Protein AF-A0A8J5CQW9-F1 (afdb_monomer_lite)

InterPro domains:
  IPR040160 Eukaryotic translation initiation factor 4E-binding protein Mextli [PTHR20849] (26-154)

Secondary structure (DSSP, 8-state):
------------PPPPP---S------HHHHHHHHHHHHHHHHSS---TTHHHHHHHHHHHHHHHHHHHHHH-HHHHHHHHHHHHHHTT-TTS-HHHHHHHHHHHHHHHTTT---HHHHHHHHHHHHHHHHHHHHHHHTTSS-S------------------PPP--------S--------------PPPPPPP-----------------------------

pLDDT: mean 71.83, std 22.22, range [34.03, 98.44]

Organism: Chionoecetes opilio (NCBI:txid41210)

Structure (mmCIF, N/CA/C/O backbone):
data_AF-A0A8J5CQW9-F1
#
_entry.id   AF-A0A8J5CQW9-F1
#
loop_
_atom_site.group_PDB
_atom_site.id
_atom_site.type_symbol
_atom_site.label_atom_id
_atom_site.label_alt_id
_atom_site.label_comp_id
_atom_site.label_asym_id
_atom_site.label_entity_id
_atom_site.label_seq_id
_atom_site.pdbx_PDB_ins_code
_atom_site.Cartn_x
_atom_site.Cartn_y
_atom_site.Cartn_z
_atom_site.occupancy
_atom_site.B_iso_or_equiv
_atom_site.auth_seq_id
_atom_site.auth_comp_id
_atom_site.auth_asym_id
_atom_site.auth_atom_id
_atom_site.pdbx_PDB_model_num
ATOM 1 N N . MET A 1 1 ? 23.769 69.556 22.094 1.00 46.50 1 MET A N 1
A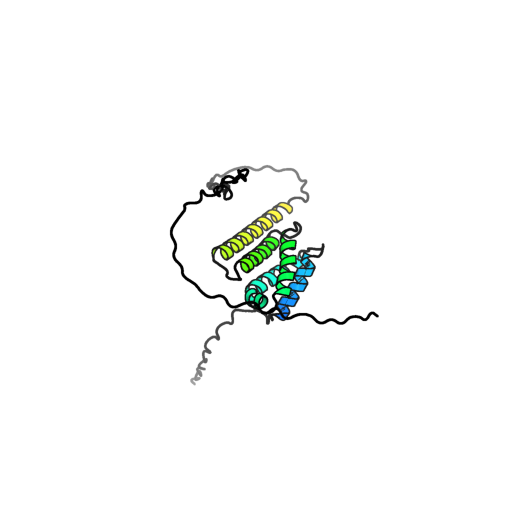TOM 2 C CA . MET A 1 1 ? 24.451 68.245 21.992 1.00 46.50 1 MET A CA 1
ATOM 3 C C . MET A 1 1 ? 23.462 67.239 21.410 1.00 46.50 1 MET A C 1
ATOM 5 O O . MET A 1 1 ? 22.729 66.615 22.161 1.00 46.50 1 MET A O 1
ATOM 9 N N . GLY A 1 2 ? 23.339 67.182 20.079 1.00 46.72 2 GLY A N 1
ATOM 10 C CA . GLY A 1 2 ? 22.390 66.302 19.385 1.00 46.72 2 GLY A CA 1
ATOM 11 C C . GLY A 1 2 ? 23.067 65.002 18.962 1.00 46.72 2 GLY A C 1
ATOM 12 O O . GLY A 1 2 ? 24.111 65.044 18.317 1.00 46.72 2 GLY A O 1
ATOM 13 N N . ILE A 1 3 ? 22.498 63.859 19.340 1.00 58.44 3 ILE A N 1
ATOM 14 C CA . ILE A 1 3 ? 23.018 62.531 18.990 1.00 58.44 3 ILE A CA 1
ATOM 15 C C . ILE A 1 3 ? 22.340 62.081 17.684 1.00 58.44 3 ILE A C 1
ATOM 17 O O . ILE A 1 3 ? 21.115 61.961 17.666 1.00 58.44 3 ILE A O 1
ATOM 21 N N . PRO A 1 4 ? 23.074 61.813 16.587 1.00 52.25 4 PRO A N 1
ATOM 22 C CA . PRO A 1 4 ? 22.463 61.309 15.364 1.00 52.25 4 PRO A CA 1
ATOM 23 C C . PRO A 1 4 ? 22.202 59.797 15.464 1.00 52.25 4 PRO A C 1
ATOM 25 O O . PRO A 1 4 ? 23.129 58.985 15.540 1.00 52.25 4 PRO A O 1
ATOM 28 N N . LEU A 1 5 ? 20.922 59.417 15.428 1.00 56.38 5 LEU A N 1
ATOM 29 C CA . LEU A 1 5 ? 20.467 58.030 15.330 1.00 56.38 5 LEU A CA 1
ATOM 30 C C . LEU A 1 5 ? 20.719 57.509 13.909 1.00 56.38 5 LEU A C 1
ATOM 32 O O . LEU A 1 5 ? 20.078 57.914 12.942 1.00 56.38 5 LEU A O 1
ATOM 36 N N . LYS A 1 6 ? 21.687 56.601 13.783 1.00 56.41 6 LYS A N 1
ATOM 37 C CA . LYS A 1 6 ? 22.018 55.910 12.532 1.00 56.41 6 LYS A CA 1
ATOM 38 C C . LYS A 1 6 ? 20.935 54.872 12.226 1.00 56.41 6 LYS A C 1
ATOM 40 O O . LYS A 1 6 ? 20.884 53.817 12.853 1.00 56.41 6 LYS A O 1
ATOM 45 N N . THR A 1 7 ? 20.096 55.154 11.237 1.00 55.44 7 THR A N 1
ATOM 46 C CA . THR A 1 7 ? 19.130 54.214 10.659 1.00 55.44 7 THR A CA 1
ATOM 47 C C . THR A 1 7 ? 19.861 53.122 9.870 1.00 55.44 7 THR A C 1
ATOM 49 O O . THR A 1 7 ? 20.388 53.354 8.782 1.00 55.44 7 THR A O 1
ATOM 52 N N . ARG A 1 8 ? 19.906 51.891 10.398 1.00 56.94 8 ARG A N 1
ATOM 53 C CA . ARG A 1 8 ? 20.317 50.719 9.610 1.00 56.94 8 ARG A CA 1
ATOM 54 C C . ARG A 1 8 ? 19.116 50.197 8.823 1.00 56.94 8 ARG A C 1
ATOM 56 O O . ARG A 1 8 ? 18.188 49.635 9.391 1.00 56.94 8 ARG A O 1
ATOM 63 N N . LYS A 1 9 ? 19.166 50.368 7.500 1.00 53.66 9 LYS A N 1
ATOM 64 C CA . LYS A 1 9 ? 18.311 49.680 6.522 1.00 53.66 9 LYS A CA 1
ATOM 65 C C . LYS A 1 9 ? 18.497 48.164 6.663 1.00 53.66 9 LYS A C 1
ATOM 67 O O . LYS A 1 9 ? 19.534 47.631 6.268 1.00 53.66 9 LYS A O 1
ATOM 72 N N . GLY A 1 10 ? 17.497 47.482 7.218 1.00 53.06 10 GLY A N 1
ATOM 73 C CA . GLY A 1 10 ? 17.369 46.031 7.125 1.00 53.06 10 GLY A CA 1
ATOM 74 C C . GLY A 1 10 ? 17.103 45.644 5.673 1.00 53.06 10 GLY A C 1
ATOM 75 O O . GLY A 1 10 ? 16.131 46.098 5.071 1.00 53.06 10 GLY A O 1
ATOM 76 N N . LYS A 1 11 ? 17.997 44.852 5.082 1.00 48.84 11 LYS A N 1
ATOM 77 C CA . LYS A 1 11 ? 17.756 44.206 3.791 1.00 48.84 11 LYS A CA 1
ATOM 78 C C . LYS A 1 11 ? 16.747 43.083 4.037 1.00 48.84 11 LYS A C 1
ATOM 80 O O . LYS A 1 11 ? 17.077 42.107 4.700 1.00 48.84 11 LYS A O 1
ATOM 85 N N . LEU A 1 12 ? 15.525 43.267 3.546 1.00 58.03 12 LEU A N 1
ATOM 86 C CA . LEU A 1 12 ? 14.490 42.239 3.506 1.00 58.03 12 LEU A CA 1
ATOM 87 C C . LEU A 1 12 ? 14.904 41.190 2.465 1.00 58.03 12 LEU A C 1
ATOM 89 O O . LEU A 1 12 ? 14.781 41.415 1.260 1.00 58.03 12 LEU A O 1
ATOM 93 N N . ASP A 1 13 ? 15.463 40.078 2.938 1.00 50.03 13 ASP A N 1
ATOM 94 C CA . ASP A 1 13 ? 15.640 38.871 2.134 1.00 50.03 13 ASP A CA 1
ATOM 95 C C . ASP A 1 13 ? 14.239 38.374 1.754 1.00 50.03 13 ASP A C 1
ATOM 97 O O . ASP A 1 13 ? 13.367 38.262 2.621 1.00 50.03 13 ASP A O 1
ATOM 101 N N . LYS A 1 14 ? 13.977 38.155 0.458 1.00 62.88 14 LYS A N 1
ATOM 102 C CA . LYS A 1 14 ? 12.693 37.571 0.046 1.00 62.88 14 LYS A CA 1
ATOM 103 C C . LYS A 1 14 ? 12.604 36.203 0.724 1.00 62.88 14 LYS A C 1
ATOM 105 O O . LYS A 1 14 ? 13.552 35.435 0.554 1.00 62.88 14 LYS A O 1
ATOM 110 N N . PRO A 1 15 ? 11.528 35.882 1.469 1.00 55.88 15 PRO A N 1
ATOM 111 C CA . PRO A 1 15 ? 11.438 34.590 2.123 1.00 55.88 15 PRO A CA 1
ATOM 112 C C . PRO A 1 15 ? 11.572 33.521 1.044 1.00 55.88 15 PRO A C 1
ATOM 114 O O . PRO A 1 15 ? 10.769 33.456 0.110 1.00 55.88 15 PRO A O 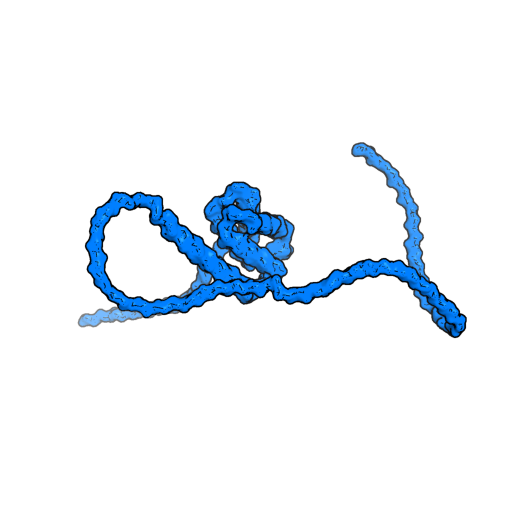1
ATOM 117 N N . ARG A 1 16 ? 12.649 32.731 1.142 1.00 60.47 16 ARG A N 1
ATOM 118 C CA . ARG A 1 16 ? 12.817 31.519 0.343 1.00 60.47 16 ARG A CA 1
ATOM 119 C C . ARG A 1 16 ? 11.504 30.741 0.427 1.00 60.47 16 ARG A C 1
ATOM 121 O O . ARG A 1 16 ? 10.983 30.618 1.539 1.00 60.47 16 ARG A O 1
ATOM 128 N N . PRO A 1 17 ? 10.966 30.232 -0.696 1.00 58.56 17 PRO A N 1
ATOM 129 C CA . PRO A 1 17 ? 9.780 29.397 -0.644 1.00 58.56 17 PRO A CA 1
ATOM 130 C C . PRO A 1 17 ? 10.047 28.285 0.365 1.00 58.56 17 PRO A C 1
ATOM 132 O O . PRO A 1 17 ? 11.068 27.593 0.286 1.00 58.56 17 PRO A O 1
ATOM 135 N N . LEU A 1 18 ? 9.173 28.203 1.366 1.00 46.53 18 LEU A N 1
ATOM 136 C CA . LEU A 1 18 ? 9.197 27.155 2.369 1.00 46.53 18 LEU A CA 1
ATOM 137 C C . LEU A 1 18 ? 9.105 25.842 1.598 1.00 46.53 18 LEU A C 1
ATOM 139 O O . LEU A 1 18 ? 8.072 25.537 1.004 1.00 46.53 18 LEU A O 1
ATOM 143 N N . LYS A 1 19 ? 10.226 25.115 1.532 1.00 48.00 19 LYS A N 1
ATOM 144 C CA . LYS A 1 19 ? 10.236 23.730 1.077 1.00 48.00 19 LYS A CA 1
ATOM 145 C C . LYS A 1 19 ? 9.223 23.013 1.955 1.00 48.00 19 LYS A C 1
ATOM 147 O O . LYS A 1 19 ? 9.434 22.925 3.162 1.00 48.00 19 LYS A O 1
ATOM 152 N N . LEU A 1 20 ? 8.119 22.598 1.339 1.00 46.31 20 LEU A N 1
ATOM 153 C CA . LEU A 1 20 ? 7.121 21.737 1.945 1.00 46.31 20 LEU A CA 1
ATOM 154 C C . LEU A 1 20 ? 7.874 20.577 2.601 1.00 46.31 20 LEU A C 1
ATOM 156 O O . LEU A 1 20 ? 8.644 19.871 1.952 1.00 46.31 20 LEU A O 1
ATOM 160 N N . SER A 1 21 ? 7.773 20.539 3.919 1.00 34.03 21 SER A N 1
ATOM 161 C CA . SER A 1 21 ? 8.674 19.828 4.804 1.00 34.03 21 SER A CA 1
ATOM 162 C C . SER A 1 21 ? 8.727 18.325 4.520 1.00 34.03 21 SER A C 1
ATOM 164 O O . SER A 1 21 ? 7.698 17.668 4.420 1.00 34.03 21 SER A O 1
ATOM 166 N N . THR A 1 22 ? 9.954 17.802 4.495 1.00 40.03 22 THR A N 1
ATOM 167 C CA . THR A 1 22 ? 10.314 16.467 5.000 1.00 40.03 22 THR A CA 1
ATOM 168 C C . THR A 1 22 ? 9.676 15.261 4.303 1.00 40.03 22 THR A C 1
ATOM 170 O O . THR A 1 22 ? 9.052 14.418 4.937 1.00 40.03 22 THR A O 1
ATOM 173 N N . LEU A 1 23 ? 9.943 15.104 3.008 1.00 46.50 23 LEU A N 1
ATOM 174 C CA . LEU A 1 23 ? 10.190 13.765 2.478 1.00 46.50 23 LEU A CA 1
ATOM 175 C C . LEU A 1 23 ? 11.679 13.519 2.715 1.00 46.50 23 LEU A C 1
ATOM 177 O O . LEU A 1 23 ? 12.512 14.234 2.155 1.00 46.50 23 LEU A O 1
ATOM 181 N N . GLY A 1 24 ? 12.020 12.596 3.615 1.00 47.44 24 GLY A N 1
ATOM 182 C CA . GLY A 1 24 ? 13.388 12.086 3.693 1.00 47.44 24 GLY A CA 1
ATOM 183 C C . GLY A 1 24 ? 13.836 11.619 2.309 1.00 47.44 24 GLY A C 1
ATOM 184 O O . GLY A 1 24 ? 13.011 11.463 1.413 1.00 47.44 24 GLY A O 1
ATOM 185 N N . ASP A 1 25 ? 15.134 11.434 2.126 1.00 57.09 25 ASP A N 1
ATOM 186 C CA . ASP A 1 25 ? 15.774 10.993 0.884 1.00 57.09 25 ASP A CA 1
ATOM 187 C C . ASP A 1 25 ? 15.352 9.544 0.534 1.00 57.09 25 ASP A C 1
ATOM 189 O O . ASP A 1 25 ? 16.148 8.607 0.554 1.00 57.09 25 ASP A O 1
ATOM 193 N N . GLN A 1 26 ? 14.050 9.322 0.335 1.00 78.12 26 GLN A N 1
ATOM 194 C CA . GLN A 1 26 ? 13.434 8.020 0.176 1.00 78.12 26 GLN A CA 1
ATOM 195 C C . GLN A 1 26 ? 13.734 7.576 -1.246 1.00 78.12 26 GLN A C 1
ATOM 197 O O . GLN A 1 26 ? 13.128 8.019 -2.221 1.00 78.12 26 GLN A O 1
ATOM 202 N N . THR A 1 27 ? 14.762 6.749 -1.358 1.00 91.06 27 THR A N 1
ATOM 203 C CA . THR A 1 27 ? 15.199 6.174 -2.623 1.00 91.06 27 THR A CA 1
ATOM 204 C C . THR A 1 27 ? 14.335 4.965 -2.973 1.00 91.06 27 THR A C 1
ATOM 206 O O . THR A 1 27 ? 13.760 4.330 -2.088 1.00 91.06 27 THR A O 1
ATOM 209 N N . LEU A 1 28 ? 14.276 4.601 -4.260 1.00 93.12 28 LEU A N 1
ATOM 210 C CA . LEU A 1 28 ? 13.614 3.363 -4.698 1.00 93.12 28 LEU A CA 1
ATOM 211 C C . LEU A 1 28 ? 14.144 2.134 -3.944 1.00 93.12 28 LEU A C 1
ATOM 213 O O . LEU A 1 28 ? 13.356 1.276 -3.565 1.00 93.12 28 LEU A O 1
ATOM 217 N N . GLU A 1 29 ? 15.450 2.090 -3.670 1.00 93.50 29 GLU A N 1
ATOM 218 C CA . GLU A 1 29 ? 16.084 1.020 -2.891 1.00 93.50 29 GLU A CA 1
ATOM 219 C C . GLU A 1 29 ? 15.561 0.971 -1.449 1.00 93.50 29 GLU A C 1
ATOM 221 O O . GLU A 1 29 ? 15.260 -0.100 -0.927 1.00 93.50 29 GLU A O 1
ATOM 226 N N . GLY A 1 30 ? 15.375 2.137 -0.821 1.00 94.75 30 GLY A N 1
ATOM 227 C CA . GLY A 1 30 ? 14.744 2.227 0.495 1.00 94.75 30 GLY A CA 1
ATOM 228 C C . GLY A 1 30 ? 13.320 1.669 0.485 1.00 94.75 30 GLY A C 1
ATOM 229 O O . GLY A 1 30 ? 12.962 0.896 1.367 1.00 94.75 30 GLY A O 1
ATOM 230 N N . VAL A 1 31 ? 12.533 1.985 -0.550 1.00 96.31 31 VAL A N 1
ATOM 231 C CA . VAL A 1 31 ? 11.168 1.448 -0.693 1.00 96.31 31 VAL A CA 1
ATOM 232 C C . VAL A 1 31 ? 11.173 -0.067 -0.910 1.00 96.31 31 VAL A C 1
ATOM 234 O O . VAL A 1 31 ? 10.313 -0.756 -0.370 1.00 96.31 31 VAL A O 1
ATOM 237 N N . LEU A 1 32 ? 12.144 -0.615 -1.647 1.00 96.62 32 LEU A N 1
ATOM 238 C CA . LEU A 1 32 ? 12.307 -2.069 -1.778 1.00 96.62 32 LEU A CA 1
ATOM 239 C C . LEU A 1 32 ? 12.611 -2.730 -0.424 1.00 96.62 32 LEU A C 1
ATOM 241 O O . LEU A 1 32 ? 12.057 -3.789 -0.129 1.00 96.62 32 LEU A O 1
ATOM 245 N N . GLY A 1 33 ? 13.428 -2.086 0.414 1.00 95.88 33 GLY A N 1
ATOM 246 C CA . GLY A 1 33 ? 13.662 -2.512 1.795 1.00 95.88 33 GLY A CA 1
ATOM 247 C C . GLY A 1 33 ? 12.382 -2.505 2.637 1.00 95.88 33 GLY A C 1
ATOM 248 O O . GLY A 1 33 ? 12.078 -3.496 3.302 1.00 95.88 33 GLY A O 1
ATOM 249 N N . ASP A 1 34 ? 11.588 -1.435 2.548 1.00 95.25 34 ASP A N 1
ATOM 250 C CA . ASP A 1 34 ? 10.294 -1.333 3.239 1.00 95.25 34 ASP A CA 1
ATOM 251 C C . ASP A 1 34 ? 9.316 -2.429 2.777 1.00 95.25 34 ASP A C 1
ATOM 253 O O . ASP A 1 34 ? 8.598 -3.017 3.589 1.00 95.25 34 ASP A O 1
ATOM 257 N N . MET A 1 35 ? 9.297 -2.735 1.474 1.00 97.19 35 MET A N 1
ATOM 258 C CA . MET A 1 35 ? 8.470 -3.798 0.897 1.00 97.19 35 MET A CA 1
ATOM 259 C C . MET A 1 35 ? 8.830 -5.176 1.455 1.00 97.19 35 MET A C 1
ATOM 261 O O . MET A 1 35 ? 7.928 -5.961 1.753 1.00 97.19 35 MET A O 1
ATOM 265 N N . ASP A 1 36 ? 10.122 -5.478 1.589 1.00 95.69 36 ASP A N 1
ATOM 266 C CA . ASP A 1 36 ? 10.578 -6.748 2.153 1.00 95.69 36 ASP A CA 1
ATOM 267 C C . ASP A 1 36 ? 10.232 -6.845 3.645 1.00 95.69 36 ASP A C 1
ATOM 269 O O . ASP A 1 36 ? 9.613 -7.821 4.071 1.00 95.69 36 ASP A O 1
ATOM 273 N N . ALA A 1 37 ? 10.512 -5.791 4.419 1.00 94.00 37 ALA A N 1
ATOM 274 C CA . ALA A 1 37 ? 10.205 -5.738 5.846 1.00 94.00 37 ALA A CA 1
ATOM 275 C C . ALA A 1 37 ? 8.702 -5.920 6.122 1.00 94.00 37 ALA A C 1
ATOM 277 O O . ALA A 1 37 ? 8.305 -6.790 6.900 1.00 94.00 37 ALA A O 1
ATOM 278 N N . VAL A 1 38 ? 7.842 -5.153 5.442 1.00 94.56 38 VAL A N 1
ATOM 279 C CA . VAL A 1 38 ? 6.384 -5.289 5.583 1.00 94.56 38 VAL A CA 1
ATOM 280 C C . VAL A 1 38 ? 5.897 -6.637 5.064 1.00 94.56 38 VAL A C 1
ATOM 282 O O . VAL A 1 38 ? 5.034 -7.252 5.689 1.00 94.56 38 VAL A O 1
ATOM 285 N N . GLY A 1 39 ? 6.466 -7.140 3.968 1.00 94.38 39 GLY A N 1
ATOM 286 C CA . GLY A 1 39 ? 6.168 -8.477 3.465 1.00 94.38 39 GLY A CA 1
ATOM 287 C C . GLY A 1 39 ? 6.436 -9.563 4.510 1.00 94.38 39 GLY A C 1
ATOM 288 O O . GLY A 1 39 ? 5.602 -10.448 4.696 1.00 94.38 39 GLY A O 1
ATOM 289 N N . GLN A 1 40 ? 7.554 -9.480 5.234 1.00 93.00 40 GLN A N 1
ATOM 290 C CA . GLN A 1 40 ? 7.865 -10.389 6.337 1.00 93.00 40 GLN A CA 1
ATOM 291 C C . GLN A 1 40 ? 6.879 -10.234 7.502 1.00 93.00 40 GLN A C 1
ATOM 293 O O . GLN A 1 40 ? 6.383 -11.244 8.001 1.00 93.00 40 GLN A O 1
ATOM 298 N N . TYR A 1 41 ? 6.533 -9.002 7.899 1.00 91.44 41 TYR A N 1
ATOM 299 C CA . TYR A 1 41 ? 5.570 -8.767 8.982 1.00 91.44 41 TYR A CA 1
ATOM 300 C C . TYR A 1 41 ? 4.190 -9.348 8.672 1.00 91.44 41 TYR A C 1
ATOM 302 O O . TYR A 1 41 ? 3.634 -10.056 9.510 1.00 91.44 41 TYR A O 1
ATOM 310 N N . LEU A 1 42 ? 3.672 -9.113 7.463 1.00 91.25 42 LEU A N 1
ATOM 311 C CA . LEU A 1 42 ? 2.357 -9.604 7.036 1.00 91.25 42 LEU A CA 1
ATOM 312 C C . LEU A 1 42 ? 2.296 -11.131 6.906 1.00 91.25 42 LEU A C 1
ATOM 314 O O . LEU A 1 42 ? 1.226 -11.713 7.046 1.00 91.25 42 LEU A O 1
ATOM 318 N N . ASN A 1 43 ? 3.429 -11.784 6.638 1.00 90.12 43 ASN A N 1
ATOM 319 C CA . ASN A 1 43 ? 3.511 -13.244 6.573 1.00 90.12 43 ASN A CA 1
ATOM 320 C C . ASN A 1 43 ? 3.821 -13.884 7.937 1.00 90.12 43 ASN A C 1
ATOM 322 O O . ASN A 1 43 ? 3.685 -15.098 8.096 1.00 90.12 43 ASN A O 1
ATOM 326 N N . SER A 1 44 ? 4.261 -13.089 8.914 1.00 85.31 44 SER A N 1
ATOM 327 C CA . SER A 1 44 ? 4.538 -13.562 10.265 1.00 85.31 44 SER A CA 1
ATOM 328 C C . SER A 1 44 ? 3.243 -13.745 11.051 1.00 85.31 44 SER A C 1
ATOM 330 O O . SER A 1 44 ? 2.285 -12.989 10.916 1.00 85.31 44 SER A O 1
ATOM 332 N N . SER A 1 45 ? 3.227 -14.706 11.969 1.00 70.62 45 SER A N 1
ATOM 333 C CA . SER A 1 45 ? 2.114 -14.879 12.902 1.00 70.62 45 SER A CA 1
ATOM 334 C C . SER A 1 45 ? 2.142 -13.873 14.058 1.00 70.62 45 SER A C 1
ATOM 336 O O . SER A 1 45 ? 1.438 -14.076 15.045 1.00 70.62 45 SER A O 1
ATOM 338 N N . THR A 1 46 ? 2.944 -12.812 13.999 1.00 67.88 46 THR A N 1
ATOM 339 C CA . THR A 1 46 ? 3.093 -11.809 15.061 1.00 67.88 46 THR A CA 1
ATOM 340 C C . THR A 1 46 ? 2.790 -10.431 14.489 1.00 67.88 46 THR A C 1
ATOM 342 O O . THR A 1 46 ? 3.688 -9.632 14.242 1.00 67.88 46 THR A O 1
ATOM 345 N N . CYS A 1 47 ? 1.507 -10.161 14.249 1.00 66.50 47 CYS A N 1
ATOM 346 C CA . CYS A 1 47 ? 1.053 -8.823 13.897 1.00 66.50 47 CYS A CA 1
ATOM 347 C C . CYS A 1 47 ? 0.837 -8.022 15.190 1.00 66.50 47 CYS A C 1
ATOM 349 O O . CYS A 1 47 ? -0.155 -8.230 15.885 1.00 66.50 47 CYS A O 1
ATOM 351 N N . ASP A 1 48 ? 1.802 -7.172 15.539 1.00 68.94 48 ASP A N 1
ATOM 352 C CA . ASP A 1 48 ? 1.758 -6.286 16.710 1.00 68.94 48 ASP A CA 1
ATOM 353 C C . ASP A 1 48 ? 1.465 -4.832 16.284 1.00 68.94 48 ASP A C 1
ATOM 355 O O . ASP A 1 48 ? 1.606 -4.471 15.113 1.00 68.94 48 ASP A O 1
ATOM 359 N N . ARG A 1 49 ? 1.110 -3.960 17.235 1.00 71.38 49 ARG A N 1
ATOM 360 C CA . ARG A 1 49 ? 0.862 -2.522 17.033 1.00 71.38 49 ARG A CA 1
ATOM 361 C C . ARG A 1 49 ? 2.040 -1.809 16.355 1.00 71.38 49 ARG A C 1
ATOM 363 O O . ARG A 1 49 ? 1.837 -0.823 15.651 1.00 71.38 49 ARG A O 1
ATOM 370 N N . ALA A 1 50 ? 3.256 -2.334 16.508 1.00 73.56 50 ALA A N 1
ATOM 371 C CA . ALA A 1 50 ? 4.467 -1.838 15.853 1.00 73.56 50 ALA A CA 1
ATOM 372 C C . ALA A 1 50 ? 4.481 -2.015 14.319 1.00 73.56 50 ALA A C 1
ATOM 374 O O . ALA A 1 50 ? 5.242 -1.329 13.641 1.00 73.56 50 ALA A O 1
ATOM 375 N N . VAL A 1 51 ? 3.640 -2.891 13.756 1.00 83.44 51 VAL A N 1
ATOM 376 C CA . VAL A 1 51 ? 3.534 -3.106 12.300 1.00 83.44 51 VAL A CA 1
ATOM 377 C C . VAL A 1 51 ? 2.765 -1.966 11.624 1.00 83.44 51 VAL A C 1
ATOM 379 O O . VAL A 1 51 ? 3.030 -1.638 10.467 1.00 83.44 51 VAL A O 1
ATOM 382 N N . TYR A 1 52 ? 1.852 -1.314 12.354 1.00 88.19 52 TYR A N 1
ATOM 383 C CA . TYR A 1 52 ? 0.983 -0.262 11.820 1.00 88.19 52 TYR A CA 1
ATOM 384 C C . TYR A 1 52 ? 1.756 0.876 11.126 1.00 88.19 52 TYR A C 1
ATOM 386 O O . TYR A 1 52 ? 1.486 1.140 9.951 1.00 88.19 52 TYR A O 1
ATOM 394 N N . PRO A 1 53 ? 2.749 1.529 11.766 1.00 90.94 53 PRO A N 1
ATOM 395 C CA . PRO A 1 53 ? 3.455 2.652 11.154 1.00 90.94 53 PRO A CA 1
ATOM 396 C C . PRO A 1 53 ? 4.260 2.232 9.921 1.00 90.94 53 PRO A C 1
ATOM 398 O O . PRO A 1 53 ? 4.325 2.989 8.957 1.00 90.94 53 PRO A O 1
ATOM 401 N N . ALA A 1 54 ? 4.830 1.022 9.928 1.00 92.31 54 ALA A N 1
ATOM 402 C CA . ALA A 1 54 ? 5.591 0.487 8.801 1.00 92.31 54 ALA A CA 1
ATOM 403 C C . ALA A 1 54 ? 4.692 0.242 7.581 1.00 92.31 54 ALA A C 1
ATOM 405 O O . ALA A 1 54 ? 5.037 0.633 6.468 1.00 92.31 54 ALA A O 1
ATOM 406 N N . VAL A 1 55 ? 3.504 -0.337 7.791 1.00 93.94 55 VAL A N 1
ATOM 407 C CA . VAL A 1 55 ? 2.526 -0.538 6.711 1.00 93.94 55 VAL A CA 1
ATOM 408 C C . VAL A 1 55 ? 2.042 0.797 6.154 1.00 93.94 55 VAL A C 1
ATOM 410 O O . VAL A 1 55 ? 1.977 0.956 4.936 1.00 93.94 55 VAL A O 1
ATOM 413 N N . VAL A 1 56 ? 1.726 1.766 7.018 1.00 94.00 56 VAL A N 1
ATOM 414 C CA . VAL A 1 56 ? 1.289 3.099 6.579 1.00 94.00 56 VAL A CA 1
ATOM 415 C C . VAL A 1 56 ? 2.383 3.786 5.762 1.00 94.00 56 VAL A C 1
ATOM 417 O O . VAL A 1 56 ? 2.099 4.261 4.664 1.00 94.00 56 VAL A O 1
ATOM 420 N N . ALA A 1 57 ? 3.628 3.787 6.246 1.00 95.12 57 ALA A N 1
ATOM 421 C CA . ALA A 1 57 ? 4.761 4.372 5.532 1.00 95.12 57 ALA A CA 1
ATOM 422 C C . ALA A 1 57 ? 4.972 3.715 4.161 1.00 95.12 57 ALA A C 1
ATOM 424 O O . ALA A 1 57 ? 5.077 4.416 3.154 1.00 95.12 57 ALA A O 1
ATOM 425 N N . LEU A 1 58 ? 4.940 2.378 4.096 1.00 96.88 58 LEU A N 1
ATOM 426 C CA . LEU A 1 58 ? 5.033 1.666 2.825 1.00 96.88 58 LEU A CA 1
ATOM 427 C C . LEU A 1 58 ? 3.885 2.042 1.881 1.00 96.88 58 LEU A C 1
ATOM 429 O O . LEU A 1 58 ? 4.125 2.258 0.697 1.00 96.88 58 LEU A O 1
ATOM 433 N N . CYS A 1 59 ? 2.647 2.135 2.369 1.00 97.06 59 CYS A N 1
ATOM 434 C CA . CYS A 1 59 ? 1.506 2.493 1.526 1.00 97.06 59 CYS A CA 1
ATOM 435 C C . CYS A 1 59 ? 1.673 3.887 0.906 1.00 97.06 59 CYS A C 1
ATOM 437 O O . CYS A 1 59 ? 1.425 4.055 -0.287 1.00 97.06 59 CYS A O 1
ATOM 439 N N . GLU A 1 60 ? 2.137 4.873 1.675 1.00 96.38 60 GLU A N 1
ATOM 440 C CA . GLU A 1 60 ? 2.415 6.216 1.153 1.00 96.38 60 GLU A CA 1
ATOM 441 C C . GLU A 1 60 ? 3.589 6.212 0.156 1.00 96.38 60 GLU A C 1
ATOM 443 O O . GLU A 1 60 ? 3.497 6.819 -0.915 1.00 96.38 60 GLU A O 1
ATOM 448 N N . ASN A 1 61 ? 4.645 5.438 0.429 1.00 96.56 61 ASN A N 1
ATOM 449 C CA . ASN A 1 61 ? 5.757 5.246 -0.506 1.00 96.56 61 ASN A CA 1
ATOM 450 C C . ASN A 1 61 ? 5.291 4.592 -1.818 1.00 96.56 61 ASN A C 1
ATOM 452 O O . ASN A 1 61 ? 5.673 5.033 -2.901 1.00 96.56 61 ASN A O 1
ATOM 456 N N . LEU A 1 62 ? 4.415 3.586 -1.757 1.00 97.69 62 LEU A N 1
ATOM 457 C CA . LEU A 1 62 ? 3.854 2.934 -2.943 1.00 97.69 62 LEU A CA 1
ATOM 458 C C . LEU A 1 62 ? 2.986 3.889 -3.768 1.00 97.69 62 LEU A C 1
ATOM 460 O O . LEU A 1 62 ? 3.050 3.840 -4.992 1.00 97.69 62 LEU A O 1
ATOM 464 N N . LYS A 1 63 ? 2.223 4.795 -3.146 1.00 96.62 63 LYS A N 1
ATOM 465 C CA . LYS A 1 63 ? 1.468 5.825 -3.886 1.00 96.62 63 LYS A CA 1
ATOM 466 C C . LYS A 1 63 ? 2.392 6.759 -4.673 1.00 96.62 63 LYS A C 1
ATOM 468 O O . LYS A 1 63 ? 2.044 7.173 -5.775 1.00 96.62 63 LYS A O 1
ATOM 473 N N . MET A 1 64 ? 3.566 7.073 -4.125 1.00 95.75 64 MET A N 1
ATOM 474 C CA . MET A 1 64 ? 4.529 7.990 -4.739 1.00 95.75 64 MET A CA 1
ATOM 475 C C . MET A 1 64 ? 5.412 7.317 -5.799 1.00 95.75 64 MET A C 1
ATOM 477 O O . MET A 1 64 ? 5.604 7.854 -6.889 1.00 95.75 64 MET A O 1
ATOM 481 N N . PHE A 1 65 ? 5.949 6.137 -5.486 1.00 96.94 65 PHE A N 1
ATOM 482 C CA . PHE A 1 65 ? 6.940 5.435 -6.306 1.00 96.94 65 PHE A CA 1
ATOM 483 C C . PHE A 1 65 ? 6.356 4.282 -7.128 1.00 96.94 65 PHE A C 1
ATOM 485 O O . PHE A 1 65 ? 7.055 3.729 -7.976 1.00 96.94 65 PHE A O 1
ATOM 492 N N . GLY A 1 66 ? 5.081 3.942 -6.935 1.00 97.25 66 GLY A N 1
ATOM 493 C CA . GLY A 1 66 ? 4.388 2.832 -7.590 1.00 97.25 66 GLY A CA 1
ATOM 494 C C . GLY A 1 66 ? 4.567 2.761 -9.108 1.00 97.25 66 GLY A C 1
ATOM 495 O O . GLY A 1 66 ? 5.009 1.718 -9.591 1.00 97.25 66 GLY A O 1
ATOM 496 N N . PRO A 1 67 ? 4.338 3.850 -9.873 1.00 97.75 67 PRO A N 1
ATOM 497 C CA . PRO A 1 67 ? 4.570 3.846 -11.318 1.00 97.75 67 PRO A CA 1
ATOM 498 C C . PRO A 1 67 ? 6.015 3.499 -11.706 1.00 97.75 67 PRO A C 1
ATOM 500 O O . PRO A 1 67 ? 6.248 2.796 -12.685 1.00 97.75 67 PRO A O 1
ATOM 503 N N . GLN A 1 68 ? 7.000 3.989 -10.947 1.00 97.12 68 GLN A N 1
ATOM 504 C CA . GLN A 1 68 ? 8.415 3.723 -11.221 1.00 97.12 68 GLN A CA 1
ATOM 505 C C . GLN A 1 68 ? 8.791 2.285 -10.845 1.00 97.12 68 GLN A C 1
ATOM 507 O O . GLN A 1 68 ? 9.464 1.607 -11.620 1.00 97.12 68 GLN A O 1
ATOM 512 N N . LEU A 1 69 ? 8.309 1.797 -9.697 1.00 97.69 69 LEU A N 1
ATOM 513 C CA . LEU A 1 69 ? 8.487 0.412 -9.255 1.00 97.69 69 LEU A CA 1
ATOM 514 C C . LEU A 1 69 ? 7.868 -0.582 -10.242 1.00 97.69 69 LEU A C 1
ATOM 516 O O . LEU A 1 69 ? 8.485 -1.601 -10.532 1.00 97.69 69 LEU A O 1
ATOM 520 N N . GLU A 1 70 ? 6.694 -0.281 -10.803 1.00 97.94 70 GLU A N 1
ATOM 521 C CA . GLU A 1 70 ? 6.047 -1.133 -11.810 1.00 97.94 70 GLU A CA 1
ATOM 522 C C . GLU A 1 70 ? 6.891 -1.258 -13.087 1.00 97.94 70 GLU A C 1
ATOM 524 O O . GLU A 1 70 ? 6.903 -2.313 -13.715 1.00 97.94 70 GLU A O 1
ATOM 529 N N . ASN A 1 71 ? 7.628 -0.206 -13.450 1.00 96.88 71 ASN A N 1
ATOM 530 C CA . ASN A 1 71 ? 8.462 -0.196 -14.649 1.00 96.88 71 ASN A CA 1
ATOM 531 C C . ASN A 1 71 ? 9.827 -0.867 -14.443 1.00 96.88 71 ASN A C 1
ATOM 533 O O . ASN A 1 71 ? 10.337 -1.496 -15.368 1.00 96.88 71 ASN A O 1
ATOM 537 N N . VAL A 1 72 ? 10.438 -0.707 -13.264 1.00 97.50 72 VAL A N 1
ATOM 538 C CA . VAL A 1 72 ? 11.834 -1.118 -13.017 1.00 97.50 72 VAL A CA 1
ATOM 539 C C . VAL A 1 72 ? 11.932 -2.400 -12.185 1.00 97.50 72 VAL A C 1
ATOM 541 O O . VAL A 1 72 ? 12.789 -3.237 -12.449 1.00 97.50 72 VAL A O 1
ATOM 544 N N . TYR A 1 73 ? 11.038 -2.584 -11.212 1.00 97.50 73 TYR A N 1
ATOM 545 C CA . TYR A 1 73 ? 11.119 -3.623 -10.177 1.00 97.50 73 TYR A CA 1
ATOM 546 C C . TYR A 1 73 ? 9.825 -4.447 -10.066 1.00 97.50 73 TYR A C 1
ATOM 548 O O . TYR A 1 73 ? 9.401 -4.848 -8.976 1.00 97.50 73 TYR A O 1
ATOM 556 N N . LYS A 1 74 ? 9.186 -4.719 -11.212 1.00 97.50 74 LYS A N 1
ATOM 557 C CA . LYS A 1 74 ? 7.868 -5.363 -11.300 1.00 97.50 74 LYS A CA 1
ATOM 558 C C . LYS A 1 74 ? 7.753 -6.657 -10.495 1.00 97.50 74 LYS A C 1
ATOM 560 O O . LYS A 1 74 ? 6.793 -6.826 -9.751 1.00 97.50 74 LYS A O 1
ATOM 565 N N . ASP A 1 75 ? 8.735 -7.547 -10.595 1.00 98.19 75 ASP A N 1
ATOM 566 C CA . ASP A 1 75 ? 8.674 -8.847 -9.919 1.00 98.19 75 ASP A CA 1
ATOM 567 C C . ASP A 1 75 ? 8.721 -8.715 -8.390 1.00 98.19 75 ASP A C 1
ATOM 569 O O . ASP A 1 75 ? 8.072 -9.479 -7.673 1.00 98.19 75 ASP A O 1
ATOM 573 N N . GLN A 1 76 ? 9.486 -7.751 -7.865 1.00 97.81 76 GLN A N 1
ATOM 574 C CA . GLN A 1 76 ? 9.544 -7.479 -6.425 1.00 97.81 76 GLN A CA 1
ATOM 575 C C . GLN A 1 76 ? 8.225 -6.869 -5.946 1.00 97.81 76 GLN A C 1
ATOM 577 O O . GLN A 1 76 ? 7.682 -7.274 -4.917 1.00 97.81 76 GLN A O 1
ATOM 582 N N . LEU A 1 77 ? 7.672 -5.948 -6.735 1.00 98.31 77 LEU A N 1
ATOM 583 C CA . LEU A 1 77 ? 6.365 -5.353 -6.494 1.00 98.31 77 LEU A CA 1
ATOM 584 C C . LEU A 1 77 ? 5.251 -6.407 -6.505 1.00 98.31 77 LEU A C 1
ATOM 586 O O . LEU A 1 77 ? 4.422 -6.435 -5.599 1.00 98.31 77 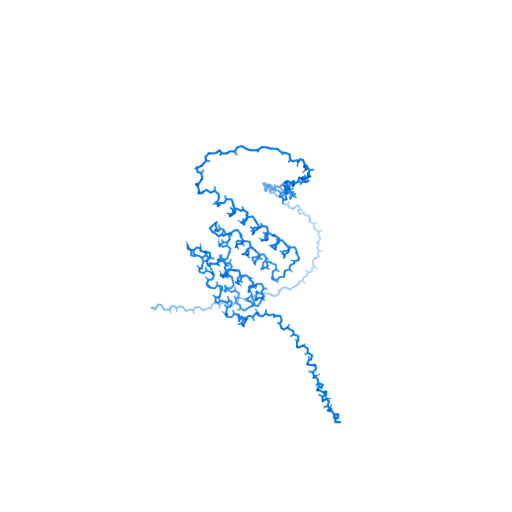LEU A O 1
ATOM 590 N N . ASP A 1 78 ? 5.262 -7.329 -7.465 1.00 98.38 78 ASP A N 1
ATOM 591 C CA . ASP A 1 78 ? 4.291 -8.418 -7.551 1.00 98.38 78 ASP A CA 1
ATOM 592 C C . ASP A 1 78 ? 4.363 -9.361 -6.348 1.00 98.38 78 ASP A C 1
ATOM 594 O O . ASP A 1 78 ? 3.319 -9.702 -5.785 1.00 98.38 78 ASP A O 1
ATOM 598 N N . LYS A 1 79 ? 5.572 -9.711 -5.890 1.00 98.00 79 LYS A N 1
ATOM 599 C CA . LYS A 1 79 ? 5.769 -10.492 -4.658 1.00 98.00 79 LYS A CA 1
ATOM 600 C C . LYS A 1 79 ? 5.218 -9.772 -3.429 1.00 98.00 79 LYS A C 1
ATOM 602 O O . LYS A 1 79 ? 4.458 -10.369 -2.670 1.00 98.00 79 LYS A O 1
ATOM 607 N N . CYS A 1 80 ? 5.535 -8.490 -3.262 1.00 97.94 80 CYS A N 1
ATOM 608 C CA . CYS A 1 80 ? 5.011 -7.685 -2.159 1.00 97.94 80 CYS A CA 1
ATOM 609 C C . CYS A 1 80 ? 3.474 -7.628 -2.182 1.00 97.94 80 CYS A C 1
ATOM 611 O O . CYS A 1 80 ? 2.821 -7.850 -1.163 1.00 97.94 80 CYS A O 1
ATOM 613 N N . TYR A 1 81 ? 2.871 -7.449 -3.363 1.00 98.12 81 TYR A N 1
ATOM 614 C CA . TYR A 1 81 ? 1.415 -7.403 -3.509 1.00 98.12 81 TYR A CA 1
ATOM 615 C C . TYR A 1 81 ? 0.719 -8.747 -3.245 1.00 98.12 81 TYR A C 1
ATOM 617 O O . TYR A 1 81 ? -0.475 -8.755 -2.946 1.00 98.12 81 TYR A O 1
ATOM 625 N N . ILE A 1 82 ? 1.422 -9.883 -3.318 1.00 97.88 82 ILE A N 1
ATOM 626 C CA . ILE A 1 82 ? 0.899 -11.163 -2.813 1.00 97.88 82 ILE A CA 1
ATOM 627 C C . ILE A 1 82 ? 0.759 -11.097 -1.288 1.00 97.88 82 ILE A C 1
ATOM 629 O O . ILE A 1 82 ? -0.330 -11.365 -0.780 1.00 97.88 82 ILE A O 1
ATOM 633 N N . SER A 1 83 ? 1.813 -10.683 -0.576 1.00 96.25 83 SER A N 1
ATOM 634 C CA . SER A 1 83 ? 1.794 -10.532 0.887 1.00 96.25 83 SER A CA 1
ATOM 635 C C . SER A 1 83 ? 0.742 -9.515 1.338 1.00 96.25 83 SER A C 1
ATOM 637 O O . SER A 1 83 ? -0.035 -9.806 2.240 1.00 96.25 83 SER A O 1
ATOM 639 N N . ILE A 1 84 ? 0.635 -8.368 0.656 1.00 97.06 84 ILE A N 1
ATOM 640 C CA . ILE A 1 84 ? -0.390 -7.345 0.925 1.00 97.06 84 ILE A CA 1
ATOM 641 C C . ILE A 1 84 ? -1.808 -7.924 0.788 1.00 97.06 84 ILE A C 1
ATOM 643 O O . ILE A 1 84 ? -2.629 -7.765 1.690 1.00 97.06 84 ILE A O 1
ATOM 647 N N . ARG A 1 85 ? -2.106 -8.651 -0.300 1.00 97.31 85 ARG A N 1
ATOM 648 C CA . ARG A 1 85 ? -3.430 -9.275 -0.496 1.00 97.31 85 ARG A CA 1
ATOM 649 C C . ARG A 1 85 ? -3.749 -10.337 0.553 1.00 97.31 85 ARG A C 1
ATOM 651 O O . ARG A 1 85 ? -4.910 -10.467 0.936 1.00 97.31 85 ARG A O 1
ATOM 658 N N . ASN A 1 86 ? -2.749 -11.106 0.979 1.00 95.00 86 ASN A N 1
ATOM 659 C CA . ASN A 1 86 ? -2.917 -12.098 2.037 1.00 95.00 86 ASN A CA 1
ATOM 660 C C . ASN A 1 86 ? -3.168 -11.414 3.385 1.00 95.00 86 ASN A C 1
ATOM 662 O O . ASN A 1 86 ? -4.119 -11.780 4.068 1.00 95.00 86 ASN A O 1
ATOM 666 N N . GLY A 1 87 ? -2.397 -10.371 3.702 1.00 92.50 87 GLY A N 1
ATOM 667 C CA . GLY A 1 87 ? -2.575 -9.555 4.901 1.00 92.50 87 GLY A CA 1
ATOM 668 C C . GLY A 1 87 ? -3.981 -8.964 5.007 1.00 92.50 87 GLY A C 1
ATOM 669 O O . GLY A 1 87 ? -4.597 -9.047 6.058 1.00 92.50 87 GLY A O 1
ATOM 670 N N . CYS A 1 88 ? -4.578 -8.475 3.914 1.00 92.88 88 CYS A N 1
ATOM 671 C CA . CYS A 1 88 ? -5.959 -7.962 3.952 1.00 92.88 88 CYS A CA 1
ATOM 672 C C . CYS A 1 88 ? -7.007 -8.971 4.457 1.00 92.88 88 CYS A C 1
ATOM 674 O O . CYS A 1 88 ? -8.085 -8.558 4.881 1.00 92.88 88 CYS A O 1
ATOM 676 N N . ARG A 1 89 ? -6.725 -10.275 4.360 1.00 92.44 89 ARG A N 1
ATOM 677 C CA . ARG A 1 89 ? -7.623 -11.355 4.793 1.00 92.44 89 ARG A CA 1
ATOM 678 C C . ARG A 1 89 ? -7.365 -11.806 6.228 1.00 92.44 89 ARG A C 1
ATOM 680 O O . ARG A 1 89 ? -8.105 -12.651 6.715 1.00 92.44 89 ARG A O 1
ATOM 687 N N . ASP A 1 90 ? -6.317 -11.301 6.871 1.00 89.94 90 ASP A N 1
ATOM 688 C CA . ASP A 1 90 ? -6.004 -11.638 8.253 1.00 89.94 90 ASP A CA 1
ATOM 689 C C . ASP A 1 90 ? -6.816 -10.743 9.201 1.00 89.94 90 ASP A C 1
AT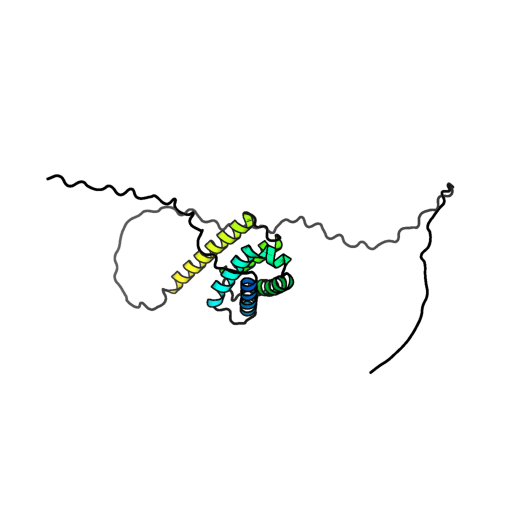OM 691 O O . ASP A 1 90 ? -6.660 -9.520 9.249 1.00 89.94 90 ASP A O 1
ATOM 695 N N . ASP A 1 91 ? -7.709 -11.376 9.960 1.00 87.19 91 ASP A N 1
ATOM 696 C CA . ASP A 1 91 ? -8.608 -10.715 10.906 1.00 87.19 91 ASP A CA 1
ATOM 697 C C . ASP A 1 91 ? -7.889 -10.095 12.105 1.00 87.19 91 ASP A C 1
ATOM 699 O O . ASP A 1 91 ? -8.466 -9.263 12.806 1.00 87.19 91 ASP A O 1
ATOM 703 N N . ARG A 1 92 ? -6.625 -10.462 12.328 1.00 86.88 92 ARG A N 1
ATOM 704 C CA . ARG A 1 92 ? -5.798 -9.923 13.411 1.00 86.88 92 ARG A CA 1
ATOM 705 C C . ARG A 1 92 ? -5.300 -8.511 13.132 1.00 86.88 92 ARG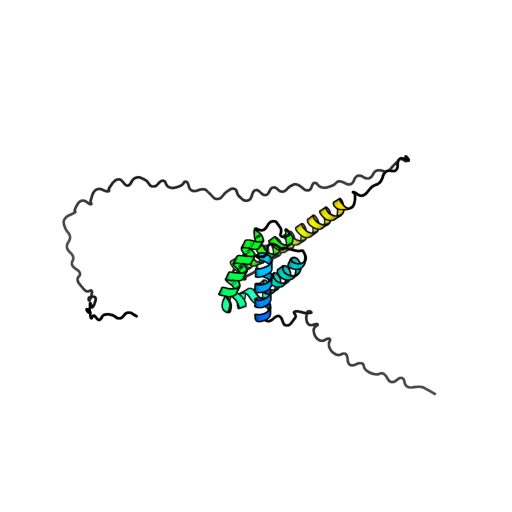 A C 1
ATOM 707 O O . ARG A 1 92 ? -4.928 -7.808 14.068 1.00 86.88 92 ARG A O 1
ATOM 714 N N . LEU A 1 93 ? -5.266 -8.094 11.866 1.00 88.44 93 LEU A N 1
ATOM 715 C CA . LEU A 1 93 ? -4.940 -6.720 11.497 1.00 88.44 93 LEU A CA 1
ATOM 716 C C . LEU A 1 93 ? -6.102 -5.798 11.861 1.00 88.44 93 LEU A C 1
ATOM 718 O O . LEU A 1 93 ? -7.271 -6.120 11.624 1.00 88.44 93 LEU A O 1
ATOM 722 N N . THR A 1 94 ? -5.791 -4.612 12.381 1.00 89.75 94 THR A N 1
ATOM 723 C CA . THR A 1 94 ? -6.830 -3.611 12.647 1.00 89.75 94 THR A CA 1
ATOM 724 C C . THR A 1 94 ? -7.534 -3.223 11.351 1.00 89.75 94 THR A C 1
ATOM 726 O O . THR A 1 94 ? -6.982 -3.343 10.246 1.00 89.75 94 THR A O 1
ATOM 729 N N . LEU A 1 95 ? -8.785 -2.783 11.471 1.00 92.50 95 LEU A N 1
ATOM 730 C CA . LEU A 1 95 ? -9.592 -2.441 10.306 1.00 92.50 95 LEU A CA 1
ATOM 731 C C . LEU A 1 95 ? -8.931 -1.306 9.511 1.00 92.50 95 LEU A C 1
ATOM 733 O O . LEU A 1 95 ? -8.849 -1.381 8.285 1.00 92.50 95 LEU A O 1
ATOM 737 N N . ALA A 1 96 ? -8.351 -0.325 10.206 1.00 92.56 96 ALA A N 1
ATOM 738 C CA . ALA A 1 96 ? -7.608 0.771 9.595 1.00 92.56 96 ALA A CA 1
ATOM 739 C C . ALA A 1 96 ? -6.453 0.283 8.695 1.00 92.56 96 ALA A C 1
ATOM 741 O O . ALA A 1 96 ? -6.329 0.738 7.555 1.00 92.56 96 ALA A O 1
ATOM 742 N N . VAL A 1 97 ? -5.644 -0.691 9.143 1.00 93.31 97 VAL A N 1
ATOM 743 C CA . VAL A 1 97 ? -4.539 -1.233 8.321 1.00 93.31 97 VAL A CA 1
ATOM 744 C C . VAL A 1 97 ? -5.071 -1.935 7.083 1.00 93.31 97 VAL A C 1
ATOM 746 O O . VAL A 1 97 ? -4.564 -1.715 5.983 1.00 93.31 97 VAL A O 1
ATOM 749 N N . ARG A 1 98 ? -6.118 -2.752 7.240 1.00 95.12 98 ARG A N 1
ATOM 750 C CA . ARG A 1 98 ? -6.735 -3.462 6.113 1.00 95.12 98 ARG A CA 1
ATOM 751 C C . ARG A 1 98 ? -7.217 -2.481 5.042 1.00 95.12 98 ARG A C 1
ATOM 753 O O . ARG A 1 98 ? -6.977 -2.711 3.860 1.00 95.12 98 ARG A O 1
ATOM 760 N N . TYR A 1 99 ? -7.805 -1.351 5.435 1.00 96.19 99 TYR A N 1
ATOM 761 C CA . TYR A 1 99 ? -8.222 -0.310 4.491 1.00 96.19 99 TYR A CA 1
ATOM 762 C C . TYR A 1 99 ? -7.050 0.402 3.807 1.00 96.19 99 TYR A C 1
ATOM 764 O O . TYR A 1 99 ? -7.135 0.662 2.608 1.00 96.19 99 TYR A O 1
ATOM 772 N N . ARG A 1 100 ? -5.939 0.653 4.512 1.00 95.94 100 ARG A N 1
ATOM 773 C CA . ARG A 1 100 ? -4.712 1.197 3.896 1.00 95.94 100 ARG A CA 1
ATOM 774 C C . ARG A 1 100 ? -4.155 0.272 2.815 1.00 95.94 100 ARG A C 1
ATOM 776 O O . ARG A 1 100 ? -3.797 0.731 1.735 1.00 95.94 100 ARG A O 1
ATOM 783 N N . LEU A 1 101 ? -4.132 -1.032 3.085 1.00 97.44 101 LEU A N 1
ATOM 784 C CA . LEU A 1 101 ? -3.694 -2.036 2.117 1.00 97.44 101 LEU A CA 1
ATOM 785 C C . LEU A 1 101 ? -4.646 -2.132 0.912 1.00 97.44 101 LEU A C 1
ATOM 787 O O . LEU A 1 101 ? -4.195 -2.224 -0.229 1.00 97.44 101 LEU A O 1
ATOM 791 N N . LEU A 1 102 ? -5.962 -2.085 1.144 1.00 98.00 102 LEU A N 1
ATOM 792 C CA . LEU A 1 102 ? -6.962 -2.095 0.072 1.00 98.00 102 LEU A CA 1
ATOM 793 C C . LEU A 1 102 ? -6.839 -0.876 -0.848 1.00 98.00 102 LEU A C 1
ATOM 795 O O . LEU A 1 102 ? -6.910 -1.041 -2.063 1.00 98.00 102 LEU A O 1
ATOM 799 N N . GLU A 1 103 ? -6.591 0.310 -0.290 1.00 98.00 103 GLU A N 1
ATOM 800 C CA . GLU A 1 103 ? -6.396 1.543 -1.059 1.00 98.00 103 GLU A CA 1
ATOM 801 C C . GLU A 1 103 ? -5.270 1.391 -2.092 1.00 98.00 103 GLU A C 1
ATOM 803 O O . GLU A 1 103 ? -5.451 1.711 -3.267 1.00 98.00 103 GLU A O 1
ATOM 808 N N . VAL A 1 104 ? -4.112 0.862 -1.680 1.00 98.06 104 VAL A N 1
ATOM 809 C CA . VAL A 1 104 ? -2.973 0.683 -2.595 1.00 98.06 104 VAL A CA 1
ATOM 810 C C . VAL A 1 104 ? -3.183 -0.467 -3.585 1.00 98.06 104 VAL A C 1
ATOM 812 O O . VAL A 1 104 ? -2.731 -0.371 -4.726 1.00 98.06 104 VAL A O 1
ATOM 815 N N . ILE A 1 105 ? -3.926 -1.519 -3.210 1.00 98.38 105 ILE A N 1
ATOM 816 C CA . ILE A 1 105 ? -4.369 -2.563 -4.152 1.00 98.38 105 ILE A CA 1
ATOM 817 C C . ILE A 1 105 ? -5.227 -1.955 -5.263 1.00 98.38 105 ILE A C 1
ATOM 819 O O . ILE A 1 105 ? -4.968 -2.218 -6.440 1.00 98.38 105 ILE A O 1
ATOM 823 N N . GLU A 1 106 ? -6.231 -1.154 -4.905 1.00 98.19 106 GLU A N 1
ATOM 824 C CA . GLU A 1 106 ? -7.126 -0.536 -5.882 1.00 98.19 106 GLU A CA 1
ATOM 825 C C . GLU A 1 106 ? -6.381 0.479 -6.753 1.00 98.19 106 GLU A C 1
ATOM 827 O O . GLU A 1 106 ? -6.494 0.440 -7.979 1.00 98.19 106 GLU A O 1
ATOM 832 N N . LEU A 1 107 ? -5.531 1.316 -6.150 1.00 98.44 107 LEU A N 1
ATOM 833 C CA . LEU A 1 107 ? -4.701 2.267 -6.887 1.00 98.44 107 LEU A CA 1
ATOM 834 C C . LEU A 1 107 ? -3.827 1.567 -7.937 1.00 98.44 107 LEU A C 1
ATOM 836 O O . LEU A 1 107 ? -3.723 2.033 -9.075 1.00 98.44 107 LEU A O 1
ATOM 840 N N . ARG A 1 108 ? -3.222 0.427 -7.587 1.00 98.12 108 ARG A N 1
ATOM 841 C CA . ARG A 1 108 ? -2.431 -0.362 -8.536 1.00 98.12 108 ARG A CA 1
ATOM 842 C C . ARG A 1 108 ? -3.297 -0.975 -9.639 1.00 98.12 108 ARG A C 1
ATOM 844 O O . ARG A 1 108 ? -2.880 -0.973 -10.795 1.00 98.12 108 ARG A O 1
ATOM 851 N N . ALA A 1 109 ? -4.500 -1.457 -9.317 1.00 98.06 109 ALA A N 1
ATOM 852 C CA . ALA A 1 109 ? -5.457 -1.954 -10.312 1.00 98.06 109 ALA A CA 1
ATOM 853 C C . ALA A 1 109 ? -5.901 -0.858 -11.301 1.00 98.06 109 ALA A C 1
ATOM 855 O O . ALA A 1 109 ? -6.214 -1.154 -12.451 1.00 98.06 109 ALA A O 1
ATOM 856 N N . MET A 1 110 ? -5.850 0.408 -10.882 1.00 97.75 110 MET A N 1
ATOM 857 C CA . MET A 1 110 ? -6.054 1.589 -11.724 1.00 97.75 110 MET A CA 1
ATOM 858 C C . MET A 1 110 ? -4.781 2.078 -12.432 1.00 97.75 110 MET A C 1
ATOM 860 O O . MET A 1 110 ? -4.722 3.223 -12.874 1.00 97.75 110 MET A O 1
ATOM 864 N N . HIS A 1 111 ? -3.743 1.245 -12.541 1.00 97.38 111 HIS A N 1
ATOM 865 C CA . HIS A 1 111 ? -2.459 1.615 -13.147 1.00 97.38 111 HIS A CA 1
ATOM 866 C C . HIS A 1 111 ? -1.831 2.867 -12.517 1.00 97.38 111 HIS A C 1
ATOM 868 O O . HIS A 1 111 ? -1.261 3.711 -13.214 1.00 97.38 111 HIS A O 1
ATOM 874 N N . TRP A 1 112 ? -1.942 2.988 -11.191 1.00 98.06 112 TRP A N 1
ATOM 875 C CA . TRP A 1 112 ? -1.401 4.106 -10.418 1.00 98.06 112 TRP A CA 1
ATOM 876 C C . TRP A 1 112 ? -2.000 5.469 -10.782 1.00 98.06 112 TRP A C 1
ATOM 878 O O . TRP A 1 112 ? -1.368 6.501 -10.569 1.00 98.06 112 TRP A O 1
ATOM 888 N N . GLN A 1 113 ? -3.212 5.480 -11.338 1.00 96.94 113 GLN A N 1
ATOM 889 C CA . GLN A 1 113 ? -3.963 6.695 -11.633 1.00 96.94 113 GLN A CA 1
ATOM 890 C C . GLN A 1 113 ? -5.031 6.898 -10.553 1.00 96.94 113 GLN A C 1
ATOM 892 O O . GLN A 1 113 ? -6.108 6.301 -10.642 1.00 96.94 113 GLN A O 1
ATOM 897 N N . PRO A 1 114 ? -4.759 7.702 -9.509 1.00 93.25 114 PRO A N 1
ATOM 898 C CA . PRO A 1 114 ? -5.765 7.973 -8.499 1.00 93.25 114 PRO A CA 1
ATOM 899 C C . PRO A 1 114 ? -6.896 8.813 -9.104 1.00 93.25 114 PRO A C 1
ATOM 901 O O . PRO A 1 114 ? -6.673 9.674 -9.954 1.00 93.25 114 PRO A O 1
ATOM 904 N N . ASN A 1 115 ? -8.117 8.590 -8.628 1.00 95.06 115 ASN A N 1
ATOM 905 C CA . ASN A 1 115 ? -9.266 9.430 -8.948 1.00 95.06 115 ASN A CA 1
ATOM 906 C C . ASN A 1 115 ? -9.927 9.944 -7.664 1.00 95.06 115 ASN A C 1
ATOM 908 O O . ASN A 1 115 ? -9.682 9.427 -6.571 1.00 95.06 115 ASN A O 1
ATOM 912 N N . GLU A 1 116 ? -10.776 10.962 -7.799 1.00 96.25 116 GLU A N 1
ATOM 913 C CA . GLU A 1 116 ? -11.419 11.605 -6.650 1.00 96.25 116 GLU A CA 1
ATOM 914 C C . GLU A 1 116 ? -12.296 10.642 -5.844 1.00 96.25 116 GLU A C 1
ATOM 916 O O . GLU A 1 116 ? -12.327 10.739 -4.620 1.00 96.25 116 GLU A O 1
ATOM 921 N N . ASN A 1 117 ? -12.969 9.687 -6.494 1.00 95.81 117 ASN A N 1
ATOM 922 C CA . ASN A 1 117 ? -13.816 8.718 -5.799 1.00 95.81 117 ASN A CA 1
ATOM 923 C C . ASN A 1 117 ? -12.984 7.819 -4.881 1.00 95.81 117 ASN A C 1
ATOM 925 O O . ASN A 1 117 ? -13.324 7.681 -3.710 1.00 95.81 117 ASN A O 1
ATOM 929 N N . LEU A 1 118 ? -11.871 7.277 -5.384 1.00 95.12 118 LEU A N 1
ATOM 930 C CA . LEU A 1 118 ? -10.943 6.446 -4.616 1.00 95.12 118 LEU A CA 1
ATOM 931 C C . LEU A 1 118 ? -10.376 7.230 -3.430 1.00 95.12 118 LEU A C 1
ATOM 933 O O . LEU A 1 118 ? -10.500 6.793 -2.286 1.00 95.12 118 LEU A O 1
ATOM 937 N N . ILE A 1 119 ? -9.808 8.415 -3.688 1.00 95.06 119 ILE A N 1
ATOM 938 C CA . ILE A 1 119 ? -9.183 9.241 -2.645 1.00 95.06 119 ILE A CA 1
ATOM 939 C C . ILE A 1 119 ? -10.201 9.580 -1.551 1.00 95.06 119 ILE A C 1
ATOM 941 O O . ILE A 1 119 ? -9.926 9.407 -0.363 1.00 95.06 119 ILE A O 1
ATOM 945 N N . ASN A 1 120 ? -11.385 10.060 -1.939 1.00 97.44 120 ASN A N 1
ATOM 946 C CA . ASN A 1 120 ? -12.403 10.482 -0.985 1.00 97.44 120 ASN A CA 1
ATOM 947 C C . ASN A 1 120 ? -12.973 9.298 -0.203 1.00 97.44 120 ASN A C 1
ATOM 949 O O . ASN A 1 120 ? -13.141 9.413 1.010 1.00 97.44 120 ASN A O 1
ATOM 953 N N . TYR A 1 121 ? -13.224 8.166 -0.865 1.00 98.06 121 TYR A N 1
ATOM 954 C CA . TYR A 1 121 ? -13.752 6.966 -0.224 1.00 98.06 121 TYR A CA 1
ATOM 955 C C . TYR A 1 121 ? -12.820 6.461 0.879 1.00 98.06 121 TYR A C 1
ATOM 957 O O . TYR A 1 121 ? -13.237 6.362 2.034 1.00 98.06 121 TYR A O 1
ATOM 965 N N . TYR A 1 122 ? -11.549 6.201 0.559 1.00 97.62 122 TYR A N 1
ATOM 966 C CA . TYR A 1 122 ? -10.605 5.662 1.539 1.00 97.62 122 TYR A CA 1
ATOM 967 C C . TYR A 1 122 ? -10.291 6.664 2.648 1.00 97.62 122 TYR A C 1
ATOM 969 O O . TYR A 1 122 ? -10.242 6.280 3.816 1.00 97.62 122 TYR A O 1
ATOM 977 N N . LYS A 1 123 ? -10.177 7.959 2.325 1.00 95.88 123 LYS A N 1
ATOM 978 C CA . LYS A 1 123 ? -9.988 9.011 3.331 1.00 95.88 123 LYS A CA 1
ATOM 979 C C . LYS A 1 123 ? -11.154 9.076 4.319 1.00 95.88 123 LYS A C 1
ATOM 981 O O . LYS A 1 123 ? -10.924 9.101 5.523 1.00 95.88 123 LYS A O 1
ATOM 986 N N . GLN A 1 124 ? -12.395 9.103 3.830 1.00 97.56 124 GLN A N 1
ATOM 987 C CA . GLN A 1 124 ? -13.580 9.148 4.693 1.00 97.56 124 GLN A CA 1
ATOM 988 C C . GLN A 1 124 ? -13.721 7.869 5.518 1.00 97.56 124 GLN A C 1
ATOM 990 O O . GLN A 1 124 ? -14.024 7.942 6.707 1.00 97.56 124 GLN A O 1
ATOM 995 N N . LYS A 1 125 ? -13.459 6.703 4.913 1.00 96.94 125 LYS A N 1
ATOM 996 C CA . LYS A 1 125 ? -13.523 5.417 5.611 1.00 96.94 125 LYS A CA 1
ATOM 997 C C . LYS A 1 125 ? -12.515 5.316 6.744 1.00 96.94 125 LYS A C 1
ATOM 999 O O . LYS A 1 125 ? -12.886 4.867 7.819 1.00 96.94 125 LYS A O 1
ATOM 1004 N N . LEU A 1 126 ? -11.282 5.769 6.538 1.00 95.25 126 LEU A N 1
ATOM 1005 C CA . LEU A 1 126 ? -10.267 5.762 7.590 1.00 95.25 126 LEU A CA 1
ATOM 1006 C C . LEU A 1 126 ? -10.644 6.675 8.760 1.00 95.25 126 LEU A C 1
ATOM 1008 O O . LEU A 1 126 ? -10.567 6.236 9.900 1.00 95.25 126 LEU A O 1
ATOM 1012 N N . VAL A 1 127 ? -11.144 7.885 8.487 1.00 95.88 127 VAL A N 1
ATOM 1013 C CA . VAL A 1 127 ? -11.637 8.793 9.542 1.00 95.88 127 VAL A CA 1
ATOM 1014 C C . VAL A 1 127 ? -12.799 8.171 10.319 1.00 95.88 127 VAL A C 1
ATOM 1016 O O . VAL A 1 127 ? -12.858 8.289 11.539 1.00 95.88 127 VAL A O 1
ATOM 1019 N N . GLN A 1 128 ? -13.720 7.496 9.624 1.00 95.50 128 GLN A N 1
ATOM 1020 C CA . GLN A 1 128 ? -14.828 6.789 10.264 1.00 95.50 128 GLN A CA 1
ATOM 1021 C C . GLN A 1 128 ? -14.319 5.678 11.196 1.00 95.50 128 GLN A C 1
ATOM 1023 O O . GLN A 1 128 ? -14.761 5.598 12.337 1.00 95.50 128 GLN A O 1
ATOM 1028 N N . ILE A 1 129 ? -13.379 4.853 10.726 1.00 94.12 129 ILE A N 1
ATOM 1029 C CA . ILE A 1 129 ? -12.800 3.752 11.508 1.00 94.12 129 ILE A CA 1
ATOM 1030 C C . ILE A 1 129 ? -12.086 4.285 12.752 1.00 94.12 129 ILE A C 1
ATOM 1032 O O . ILE A 1 129 ? -12.321 3.783 13.843 1.00 94.12 129 ILE A O 1
ATOM 1036 N N . GLU A 1 130 ? -11.260 5.323 12.606 1.00 90.56 130 GLU A N 1
ATOM 1037 C CA . GLU A 1 130 ? -10.538 5.934 13.730 1.00 90.56 130 GLU A CA 1
ATOM 1038 C C . GLU A 1 130 ? -11.503 6.490 14.793 1.00 90.56 130 GLU A C 1
ATOM 1040 O O . GLU A 1 130 ? -11.260 6.342 15.990 1.00 90.56 130 GLU A O 1
ATOM 1045 N N . ALA A 1 131 ? -12.624 7.087 14.375 1.00 91.06 131 ALA A N 1
ATOM 1046 C CA . ALA A 1 131 ? -13.651 7.576 15.294 1.00 91.06 131 ALA A CA 1
ATOM 1047 C C . ALA A 1 131 ? -14.396 6.438 16.018 1.00 91.06 131 ALA A C 1
ATOM 1049 O O . ALA A 1 131 ? -14.683 6.554 17.209 1.00 91.06 131 ALA A O 1
ATOM 1050 N N . GLU A 1 132 ? -14.707 5.345 15.316 1.00 91.25 132 GLU A N 1
ATOM 1051 C CA . GLU A 1 132 ? -15.352 4.161 15.898 1.00 91.25 132 GLU A CA 1
ATOM 1052 C C . GLU A 1 132 ? -14.425 3.440 16.892 1.00 91.25 132 GLU A C 1
ATOM 1054 O O . GLU A 1 132 ? -14.866 3.082 17.983 1.00 91.25 132 GLU A O 1
ATOM 1059 N N . GLU A 1 133 ? -13.140 3.278 16.558 1.00 87.06 133 GLU A N 1
ATOM 1060 C CA . GLU A 1 133 ? -12.134 2.686 17.451 1.00 87.06 133 GLU A CA 1
ATOM 1061 C C . GLU A 1 133 ? -11.959 3.530 18.729 1.00 87.06 133 GLU A C 1
ATOM 1063 O O . GLU A 1 133 ? -11.992 2.979 19.830 1.00 87.06 133 GLU A O 1
ATOM 1068 N N . ALA A 1 134 ? -11.894 4.862 18.616 1.00 86.12 134 ALA A N 1
ATOM 1069 C CA . ALA A 1 134 ? -11.799 5.757 19.774 1.00 86.12 134 ALA A CA 1
ATOM 1070 C C . ALA A 1 134 ? -13.034 5.690 20.696 1.00 86.12 134 ALA A C 1
ATOM 1072 O O . ALA A 1 134 ? -12.903 5.699 21.920 1.00 86.12 134 ALA A O 1
ATOM 1073 N N . ALA A 1 135 ? -14.238 5.583 20.125 1.00 87.31 135 ALA A N 1
ATOM 1074 C CA . ALA A 1 135 ? -15.475 5.477 20.901 1.00 87.31 135 ALA A CA 1
ATOM 1075 C C . ALA A 1 135 ? -15.598 4.142 21.664 1.00 87.31 135 ALA A C 1
ATOM 1077 O O . ALA A 1 135 ? -16.238 4.084 22.717 1.00 87.31 135 ALA A O 1
ATOM 1078 N N . LEU A 1 136 ? -15.001 3.065 21.143 1.00 82.25 136 LEU A N 1
ATOM 1079 C CA . LEU A 1 136 ? -14.960 1.759 21.807 1.00 82.25 136 LEU A CA 1
ATOM 1080 C C . LEU A 1 136 ? -13.964 1.734 22.974 1.00 82.25 136 LEU A C 1
ATOM 1082 O O . LEU A 1 136 ? -14.237 1.091 23.987 1.00 82.25 136 LEU A O 1
ATOM 1086 N N . GLU A 1 137 ? -12.843 2.451 22.865 1.00 75.00 137 GLU A N 1
ATOM 1087 C CA . GLU A 1 137 ? -11.865 2.570 23.953 1.00 75.00 137 GLU A CA 1
ATOM 1088 C C . GLU A 1 137 ? -12.462 3.287 25.182 1.00 75.00 137 GLU A C 1
ATOM 1090 O O . GLU A 1 137 ? -12.245 2.846 26.313 1.00 75.00 137 GLU A O 1
ATOM 1095 N N . GLU A 1 138 ? -13.305 4.308 24.984 1.00 65.31 138 GLU A N 1
ATOM 1096 C CA . GLU A 1 138 ? -13.928 5.082 26.073 1.00 65.31 138 GLU A CA 1
ATOM 1097 C C . GLU A 1 138 ? -14.936 4.268 26.915 1.00 65.31 138 GLU A C 1
ATOM 1099 O O . GLU A 1 138 ? -15.067 4.497 28.115 1.00 65.31 138 GLU A O 1
ATOM 1104 N N . GLN A 1 139 ? -15.573 3.235 26.349 1.00 57.03 139 GLN A N 1
ATOM 1105 C CA . GLN A 1 139 ? -16.483 2.348 27.097 1.00 57.03 139 GLN A CA 1
ATOM 1106 C C . GLN A 1 139 ? -15.770 1.307 27.977 1.00 57.03 139 GLN A C 1
ATOM 1108 O O . GLN A 1 139 ? -16.410 0.677 28.818 1.00 57.03 139 GLN A O 1
ATOM 1113 N N . THR A 1 140 ? -14.457 1.109 27.817 1.00 52.62 140 THR A N 1
ATOM 1114 C CA . THR A 1 140 ? -13.708 0.083 28.573 1.00 52.62 140 THR A CA 1
ATOM 1115 C C . THR A 1 140 ? -13.077 0.582 29.877 1.00 52.62 140 THR A C 1
ATOM 1117 O O . THR A 1 140 ? -12.522 -0.220 30.628 1.00 52.62 140 THR A O 1
ATOM 1120 N N . ILE A 1 141 ? -13.197 1.875 30.201 1.00 51.66 141 ILE A N 1
ATOM 1121 C CA . ILE A 1 141 ? -12.601 2.468 31.414 1.00 51.66 141 ILE A CA 1
ATOM 1122 C C . ILE A 1 141 ? -13.544 2.395 32.641 1.00 51.66 141 ILE A C 1
ATOM 1124 O O . ILE A 1 141 ? -13.077 2.478 33.776 1.00 51.66 141 ILE A O 1
ATOM 1128 N N . ASP A 1 142 ? -14.836 2.087 32.469 1.00 43.19 142 ASP A N 1
ATOM 1129 C CA . ASP A 1 142 ? -15.830 2.033 33.562 1.00 43.19 142 ASP A CA 1
ATOM 1130 C C . ASP A 1 142 ? -16.073 0.627 34.152 1.00 43.19 142 ASP A C 1
ATOM 1132 O O . ASP A 1 142 ? -17.194 0.236 34.480 1.00 43.19 142 ASP A O 1
ATOM 1136 N N . THR A 1 143 ? -15.034 -0.194 34.326 1.00 43.44 143 THR A N 1
ATOM 1137 C CA . THR A 1 143 ? -15.168 -1.450 35.099 1.00 43.44 143 THR A CA 1
ATOM 1138 C C . THR A 1 143 ? -13.978 -1.681 36.022 1.00 43.44 143 THR A C 1
ATOM 1140 O O . THR A 1 143 ? -13.313 -2.709 35.978 1.00 43.44 143 THR A O 1
ATOM 1143 N N . THR A 1 144 ? -13.735 -0.729 36.928 1.00 42.53 144 THR A N 1
ATOM 1144 C CA . THR A 1 144 ? -13.026 -1.032 38.180 1.00 42.53 144 THR A CA 1
ATOM 1145 C C . THR A 1 144 ? -13.694 -0.333 39.369 1.00 42.53 144 THR A C 1
ATOM 1147 O O . THR A 1 144 ? -13.377 0.797 39.709 1.00 42.53 144 THR A O 1
ATOM 1150 N N . GLY A 1 145 ? -14.642 -1.041 39.993 1.00 43.31 145 GLY A N 1
ATOM 1151 C CA . GLY A 1 145 ? -14.961 -0.985 41.426 1.00 43.31 145 GLY A CA 1
ATOM 1152 C C . GLY A 1 145 ? -15.432 0.339 42.042 1.00 43.31 145 GLY A C 1
ATOM 1153 O O . GLY A 1 145 ? -14.630 1.086 42.594 1.00 43.31 145 GLY A O 1
ATOM 1154 N N . GLN A 1 146 ? -16.752 0.528 42.145 1.00 38.91 146 GLN A N 1
ATOM 1155 C CA . GLN A 1 146 ? -17.342 1.406 43.162 1.00 38.91 146 GLN A CA 1
ATOM 1156 C C . GLN A 1 146 ? -18.471 0.674 43.906 1.00 38.91 146 GLN A C 1
ATOM 1158 O O . GLN A 1 146 ? -19.573 0.500 43.396 1.00 38.91 146 GLN A O 1
ATOM 1163 N N . THR A 1 147 ? -18.186 0.234 45.135 1.00 46.84 147 THR A N 1
ATOM 1164 C CA . THR A 1 147 ? -19.204 -0.064 46.151 1.00 46.84 147 THR A CA 1
ATOM 1165 C C . THR A 1 147 ? -19.247 1.099 47.135 1.00 46.84 147 THR A C 1
ATOM 1167 O O . THR A 1 147 ? -18.419 1.161 48.042 1.00 46.84 147 THR A O 1
ATOM 1170 N N . THR A 1 148 ? -20.225 1.992 46.991 1.00 53.03 148 THR A N 1
ATOM 1171 C CA . THR A 1 148 ? -20.614 2.925 48.061 1.00 53.03 148 THR A CA 1
ATOM 1172 C C . THR A 1 148 ? -22.098 3.273 47.918 1.00 53.03 148 THR A C 1
ATOM 1174 O O . THR A 1 148 ? -22.510 3.639 46.818 1.00 53.03 148 THR A O 1
ATOM 1177 N N . PRO A 1 149 ? -22.929 3.174 48.975 1.00 50.41 149 PRO A N 1
ATOM 1178 C CA . PRO A 1 149 ? -24.337 3.528 48.877 1.00 50.41 149 PRO A CA 1
ATOM 1179 C C . PRO A 1 149 ? -24.612 4.965 49.346 1.00 50.41 149 PRO A C 1
ATOM 1181 O O . PRO A 1 149 ? -24.165 5.374 50.413 1.00 50.41 149 PRO A O 1
ATOM 1184 N N . GLY A 1 150 ? -25.459 5.657 48.578 1.00 45.53 150 GLY A N 1
ATOM 1185 C CA . GLY A 1 150 ? -26.438 6.631 49.071 1.00 45.53 150 GLY A CA 1
ATOM 1186 C C . GLY A 1 150 ? -25.984 8.086 49.225 1.00 45.53 150 GLY A C 1
ATOM 1187 O O . GLY A 1 150 ? -25.172 8.400 50.083 1.00 45.53 150 GLY A O 1
ATOM 1188 N N . ILE A 1 151 ? -26.621 8.993 48.473 1.00 42.88 151 ILE A N 1
ATOM 1189 C CA . ILE A 1 151 ? -27.548 10.017 49.000 1.00 42.88 151 ILE A CA 1
ATOM 1190 C C . ILE A 1 151 ? -28.253 10.726 47.826 1.00 42.88 151 ILE A C 1
ATOM 1192 O O . ILE A 1 151 ? -27.652 11.110 46.828 1.00 42.88 151 ILE A O 1
ATOM 1196 N N . THR A 1 152 ? -29.565 10.851 47.997 1.00 47.25 152 THR A N 1
ATOM 1197 C CA . THR A 1 152 ? -30.600 11.479 47.168 1.00 47.25 152 THR A CA 1
ATOM 1198 C C . THR A 1 152 ? -30.462 12.998 47.028 1.00 47.25 152 THR A C 1
ATOM 1200 O O . THR A 1 152 ? -30.353 13.662 48.051 1.00 47.25 152 THR A O 1
ATOM 1203 N N . PHE A 1 153 ? -30.669 13.543 45.816 1.00 53.00 153 PHE A N 1
ATOM 1204 C CA . PHE A 1 153 ? -31.205 14.902 45.583 1.00 53.00 153 PHE A CA 1
ATOM 1205 C C . PHE A 1 153 ? -31.963 15.006 44.231 1.00 53.00 153 PHE A C 1
ATOM 1207 O O . PHE A 1 153 ? -31.449 14.534 43.218 1.00 53.00 153 PHE A O 1
ATOM 1214 N N . PRO A 1 154 ? -33.154 15.641 44.182 1.00 65.50 154 PRO A N 1
ATOM 1215 C CA . PRO A 1 154 ? -33.776 16.216 42.968 1.00 65.50 154 PRO A CA 1
ATOM 1216 C C . PRO A 1 154 ? -33.946 17.764 43.105 1.00 65.50 154 PRO A C 1
ATOM 1218 O O . PRO A 1 154 ? -33.578 18.277 44.165 1.00 65.50 154 PRO A O 1
ATOM 1221 N N . PRO A 1 155 ? -34.595 18.541 42.188 1.00 65.44 155 PRO A N 1
ATOM 1222 C CA . PRO A 1 155 ? -34.972 18.357 40.762 1.00 65.44 155 PRO A CA 1
ATOM 1223 C C . PRO A 1 155 ? -34.663 19.582 39.823 1.00 65.44 155 PRO A C 1
ATOM 1225 O O . PRO A 1 155 ? -34.245 20.643 40.279 1.00 65.44 155 PRO A O 1
ATOM 1228 N N . THR A 1 156 ? -35.095 19.485 38.542 1.00 39.94 156 THR A N 1
ATOM 1229 C CA . THR A 1 156 ? -35.444 20.569 37.554 1.00 39.94 156 THR A CA 1
ATOM 1230 C C . THR A 1 156 ? -34.253 21.182 36.778 1.00 39.94 156 THR A C 1
ATOM 1232 O O . THR A 1 156 ? -33.282 21.604 37.380 1.00 39.94 156 THR A O 1
ATOM 1235 N N . THR A 1 157 ? -34.198 21.287 35.439 1.00 45.72 157 THR A N 1
ATOM 1236 C CA . THR A 1 157 ? -35.195 21.829 34.497 1.00 45.72 157 THR A CA 1
ATOM 1237 C C . THR A 1 157 ? -34.904 21.407 33.047 1.00 45.72 157 THR A C 1
ATOM 1239 O O . THR A 1 157 ? -33.780 21.487 32.566 1.00 45.72 157 THR A O 1
ATOM 1242 N N . THR A 1 158 ? -35.977 21.006 32.370 1.00 53.78 158 THR A N 1
ATOM 1243 C CA . THR A 1 158 ? -36.306 21.051 30.938 1.00 53.78 158 THR A CA 1
ATOM 1244 C C . THR A 1 158 ? -35.385 21.852 30.001 1.00 53.78 158 THR A C 1
ATOM 1246 O O . THR A 1 158 ? -35.328 23.077 30.076 1.00 53.78 158 THR A O 1
ATOM 1249 N N . SER A 1 159 ? -34.824 21.180 28.989 1.00 44.19 159 SER A N 1
ATOM 1250 C CA . SER A 1 159 ? -34.845 21.650 27.591 1.00 44.19 159 SER A CA 1
ATOM 1251 C C . SER A 1 159 ? -34.525 20.505 26.636 1.00 44.19 159 SER A C 1
ATOM 1253 O O . SER A 1 159 ? -33.390 20.062 26.495 1.00 44.19 159 SER A O 1
ATOM 1255 N N . SER A 1 160 ? -35.581 20.025 25.990 1.00 49.81 160 SER A N 1
ATOM 1256 C CA . SER A 1 160 ? -35.554 19.069 24.895 1.00 49.81 160 SER A CA 1
ATOM 1257 C C . SER A 1 160 ? -35.161 19.795 23.609 1.00 49.81 160 SER A C 1
ATOM 1259 O O . SER A 1 160 ? -35.913 20.643 23.137 1.00 49.81 160 SER A O 1
ATOM 1261 N N . LEU A 1 161 ? -34.033 19.428 23.000 1.00 45.41 161 LEU A N 1
ATOM 1262 C CA . LEU A 1 161 ? -33.761 19.701 21.587 1.00 45.41 161 LEU A CA 1
ATOM 1263 C C . LEU A 1 161 ? -33.337 18.397 20.906 1.00 45.41 161 LEU A C 1
ATOM 1265 O O . LEU A 1 161 ? -32.173 18.027 20.863 1.00 45.41 161 LEU A O 1
ATOM 1269 N N . ILE A 1 162 ? -34.367 17.671 20.470 1.00 49.72 162 ILE A N 1
ATOM 1270 C CA . ILE A 1 162 ? -34.532 17.116 19.120 1.00 49.72 162 ILE A CA 1
ATOM 1271 C C . ILE A 1 162 ? -33.221 16.656 18.455 1.00 49.72 162 ILE A C 1
ATOM 1273 O O . ILE A 1 162 ? -32.537 17.416 17.773 1.00 49.72 162 ILE A O 1
ATOM 1277 N N . LEU A 1 163 ? -32.945 15.359 18.596 1.00 46.78 163 LEU A N 1
ATOM 1278 C CA . LEU A 1 163 ? -32.110 14.581 17.681 1.00 46.78 163 LEU A CA 1
ATOM 1279 C C . LEU A 1 163 ? -32.822 14.475 16.318 1.00 46.78 163 LEU A C 1
ATOM 1281 O O . LEU A 1 163 ? -33.954 13.983 16.281 1.00 46.78 163 LEU A O 1
ATOM 1285 N N . PRO A 1 164 ? -32.193 14.822 15.183 1.00 45.69 164 PRO A N 1
ATOM 1286 C CA . PRO A 1 164 ? -32.580 14.238 13.915 1.00 45.69 164 PRO A CA 1
ATOM 1287 C C . PRO A 1 164 ? -32.019 12.814 13.855 1.00 45.69 164 PRO A C 1
ATOM 1289 O O . PRO A 1 164 ? -30.826 12.578 14.037 1.00 45.69 164 PRO A O 1
ATOM 1292 N N . ALA A 1 165 ? -32.920 11.866 13.622 1.00 42.25 165 ALA A N 1
ATOM 1293 C CA . ALA A 1 165 ? -32.634 10.458 13.425 1.00 42.25 165 ALA A CA 1
ATOM 1294 C C . ALA A 1 165 ? -31.542 10.242 12.361 1.00 42.25 165 ALA A C 1
ATOM 1296 O O . ALA A 1 165 ? -31.738 10.550 11.184 1.00 42.25 165 ALA A O 1
ATOM 1297 N N . LEU A 1 166 ? -30.418 9.649 12.766 1.00 45.97 166 LEU A N 1
ATOM 1298 C CA . LEU A 1 166 ? -29.526 8.951 11.846 1.00 45.97 166 LEU A CA 1
ATOM 1299 C C . LEU A 1 166 ? -30.257 7.692 11.379 1.00 45.97 166 LEU A C 1
ATOM 1301 O O . LEU A 1 166 ? -30.392 6.711 12.110 1.00 45.97 166 LEU A O 1
ATOM 1305 N N . GLN A 1 167 ? -30.797 7.757 10.166 1.00 60.06 167 GLN A N 1
ATOM 1306 C CA . GLN A 1 167 ? -31.325 6.589 9.478 1.00 60.06 167 GLN A CA 1
ATOM 1307 C C . GLN A 1 167 ? -30.185 5.589 9.226 1.00 60.06 167 GLN A C 1
ATOM 1309 O O . GLN A 1 167 ? -29.126 5.998 8.742 1.00 60.06 167 GLN A O 1
ATOM 1314 N N . PRO A 1 168 ? -30.380 4.278 9.453 1.00 45.66 168 PRO A N 1
ATOM 1315 C CA . PRO A 1 168 ? -29.496 3.280 8.879 1.00 45.66 168 PRO A CA 1
ATOM 1316 C C . PRO A 1 168 ? -29.743 3.246 7.368 1.00 45.66 168 PRO A C 1
ATOM 1318 O O . PRO A 1 168 ? -30.716 2.659 6.892 1.00 45.66 168 PRO A O 1
ATOM 1321 N N . PHE A 1 169 ? -28.864 3.885 6.598 1.00 50.09 169 PHE A N 1
ATOM 1322 C CA . PHE A 1 169 ? -28.841 3.717 5.149 1.00 50.09 169 PHE A CA 1
ATOM 1323 C C . PHE A 1 169 ? -28.297 2.319 4.825 1.00 50.09 169 PHE A C 1
ATOM 1325 O O . PHE A 1 169 ? -27.102 2.099 4.643 1.00 50.09 169 PHE A O 1
ATOM 1332 N N . GLN A 1 170 ? -29.206 1.345 4.779 1.00 49.47 170 GLN A N 1
ATOM 1333 C CA . GLN A 1 170 ? -28.999 0.071 4.102 1.00 49.47 170 GLN A CA 1
ATOM 1334 C C . GLN A 1 170 ? -28.972 0.354 2.596 1.00 49.47 170 GLN A C 1
ATOM 1336 O O . GLN A 1 170 ? -30.002 0.335 1.922 1.00 49.47 170 GLN A O 1
ATOM 1341 N N . HIS A 1 171 ? -27.796 0.659 2.051 1.00 49.88 171 HIS A N 1
ATOM 1342 C CA . HIS A 1 171 ? -27.613 0.673 0.606 1.00 49.88 171 HIS A CA 1
ATOM 1343 C C . HIS A 1 171 ? -27.370 -0.746 0.103 1.00 49.88 171 HIS A C 1
ATOM 1345 O O . HIS A 1 171 ? -26.248 -1.220 -0.058 1.00 49.88 171 HIS A O 1
ATOM 1351 N N . THR A 1 172 ? -28.489 -1.398 -0.192 1.00 49.84 172 THR A N 1
ATOM 1352 C CA . THR A 1 172 ? -28.627 -2.462 -1.181 1.00 49.84 172 THR A CA 1
ATOM 1353 C C . THR A 1 172 ? -28.069 -1.985 -2.531 1.00 49.84 172 THR A C 1
ATOM 1355 O O . THR A 1 172 ? -28.809 -1.468 -3.361 1.00 49.84 172 THR A O 1
ATOM 1358 N N . ILE A 1 173 ? -26.762 -2.135 -2.775 1.00 52.19 173 ILE A N 1
ATOM 1359 C CA . ILE A 1 173 ? -26.150 -1.972 -4.113 1.00 52.19 173 ILE A CA 1
ATOM 1360 C C . ILE A 1 173 ? -25.419 -3.261 -4.506 1.00 52.19 173 ILE A C 1
ATOM 1362 O O . ILE A 1 173 ? -24.264 -3.274 -4.901 1.00 52.19 173 ILE A O 1
ATOM 1366 N N . TYR A 1 174 ? -26.125 -4.384 -4.395 1.00 44.91 174 TYR A N 1
ATOM 1367 C CA . TYR A 1 174 ? -25.824 -5.607 -5.144 1.00 44.91 174 TYR A CA 1
ATOM 1368 C C . TYR A 1 174 ? -27.137 -6.314 -5.484 1.00 44.91 174 TYR A C 1
ATOM 1370 O O . TYR A 1 174 ? -27.403 -7.445 -5.097 1.00 44.91 174 TYR A O 1
ATOM 1378 N N . SER A 1 175 ? -28.035 -5.615 -6.170 1.00 49.69 175 SER A N 1
ATOM 1379 C CA . SER A 1 175 ? -29.200 -6.239 -6.796 1.00 49.69 175 SER A CA 1
ATOM 1380 C C . SER A 1 175 ? -29.620 -5.399 -7.986 1.00 49.69 175 SER A C 1
ATOM 1382 O O . SER A 1 175 ? -30.440 -4.499 -7.847 1.00 49.69 175 SER A O 1
ATOM 1384 N N . GLN A 1 176 ? -28.991 -5.677 -9.129 1.00 47.16 176 GLN A N 1
ATOM 1385 C CA . GLN A 1 176 ? -29.611 -5.802 -10.456 1.00 47.16 176 GLN A CA 1
ATOM 1386 C C . GLN A 1 176 ? -28.537 -5.663 -11.543 1.00 47.16 176 GLN A C 1
ATOM 1388 O O . GLN A 1 176 ? -28.458 -4.675 -12.266 1.00 47.16 176 GLN A O 1
ATOM 1393 N N . LEU A 1 177 ? -27.716 -6.706 -11.682 1.00 45.25 177 LEU A N 1
ATOM 1394 C CA . LEU A 1 177 ? -27.256 -7.079 -13.014 1.00 45.25 177 LEU A CA 1
ATOM 1395 C C . LEU A 1 177 ? -28.438 -7.814 -13.671 1.00 45.25 177 LEU A C 1
ATOM 1397 O O . LEU A 1 177 ? -29.000 -8.698 -13.015 1.00 45.25 177 LEU A O 1
ATOM 1401 N N . PRO A 1 178 ? -28.842 -7.510 -14.915 1.00 50.06 178 PRO A N 1
ATOM 1402 C CA . PRO A 1 178 ? -29.766 -8.370 -15.636 1.00 50.06 178 PRO A CA 1
ATOM 1403 C C . PRO A 1 178 ? -29.108 -9.745 -15.770 1.00 50.06 178 PRO A C 1
ATOM 1405 O O . PRO A 1 178 ? -28.150 -9.916 -16.524 1.00 50.06 178 PRO A O 1
ATOM 1408 N N . GLN A 1 179 ? -29.584 -10.722 -15.000 1.00 49.94 179 GLN A N 1
ATOM 1409 C CA . GLN A 1 179 ? -29.253 -12.115 -15.247 1.00 49.94 179 GLN A CA 1
ATOM 1410 C C . GLN A 1 179 ? -29.847 -12.468 -16.609 1.00 49.94 179 GLN A C 1
ATOM 1412 O O . GLN A 1 179 ? -31.059 -12.628 -16.748 1.00 49.94 179 GLN A O 1
ATOM 1417 N N . GLN A 1 180 ? -29.000 -12.556 -17.635 1.00 55.59 180 GLN A N 1
ATOM 1418 C CA . GLN A 1 180 ? -29.369 -13.323 -18.814 1.00 55.59 180 GLN A CA 1
ATOM 1419 C C . GLN A 1 180 ? -29.564 -14.776 -18.363 1.00 55.59 180 GLN A C 1
ATOM 1421 O O . GLN A 1 180 ? -28.716 -15.294 -17.628 1.00 55.59 180 GLN A O 1
ATOM 1426 N N . PRO A 1 181 ? -30.665 -15.441 -18.751 1.00 52.84 181 PRO A N 1
ATOM 1427 C CA . PRO A 1 181 ? -30.826 -16.852 -18.451 1.00 52.84 181 PRO A CA 1
ATOM 1428 C C . PRO A 1 181 ? -29.650 -17.627 -19.061 1.00 52.84 181 PRO A C 1
ATOM 1430 O O . PRO A 1 181 ? -29.214 -17.297 -20.169 1.00 52.84 181 PRO A O 1
ATOM 1433 N N . PRO A 1 182 ? -29.127 -18.656 -18.376 1.00 49.66 182 PRO A N 1
ATOM 1434 C CA . PRO A 1 182 ? -28.122 -19.520 -18.964 1.00 49.66 182 PRO A CA 1
ATOM 1435 C C . PRO A 1 182 ? -28.720 -20.154 -20.220 1.00 49.66 182 PRO A C 1
ATOM 1437 O O . PRO A 1 182 ? -29.687 -20.914 -20.150 1.00 49.66 182 PRO A O 1
ATOM 1440 N N . THR A 1 183 ? -28.154 -19.839 -21.384 1.00 47.88 183 THR A N 1
ATOM 1441 C CA . THR A 1 183 ? -28.372 -20.614 -22.603 1.00 47.88 183 THR A CA 1
ATOM 1442 C C . THR A 1 183 ? -27.970 -22.053 -22.310 1.00 47.88 183 THR A C 1
ATOM 1444 O O . THR A 1 183 ? -26.784 -22.378 -22.248 1.00 47.88 183 THR A O 1
ATOM 1447 N N . GLN A 1 184 ? -28.970 -22.910 -22.099 1.00 55.78 184 GLN A N 1
ATOM 1448 C CA . GLN A 1 184 ? -28.802 -24.354 -22.142 1.00 55.78 184 GLN A CA 1
ATOM 1449 C C . GLN A 1 184 ? -28.083 -24.720 -23.449 1.00 55.78 184 GLN A C 1
ATOM 1451 O O . GLN A 1 184 ? -28.499 -24.253 -24.516 1.00 55.78 184 GLN A O 1
ATOM 1456 N N . PRO A 1 185 ? -27.048 -25.574 -23.419 1.00 46.75 185 PRO A N 1
ATOM 1457 C CA . PRO A 1 185 ? -26.568 -26.208 -24.633 1.00 46.75 185 PRO A CA 1
ATOM 1458 C C . PRO A 1 185 ? -27.700 -27.084 -25.182 1.00 46.75 185 PRO A C 1
ATOM 1460 O O . PRO A 1 185 ? -28.035 -28.123 -24.613 1.00 46.75 185 PRO A O 1
ATOM 1463 N N . GLN A 1 186 ? -28.332 -26.638 -26.268 1.00 50.88 186 GLN A N 1
ATOM 1464 C CA . GLN A 1 186 ? -29.277 -27.469 -27.001 1.00 50.88 186 GLN A CA 1
ATOM 1465 C C . GLN A 1 186 ? -28.550 -28.716 -27.531 1.00 50.88 186 GLN A C 1
ATOM 1467 O O . GLN A 1 186 ? -27.442 -28.590 -28.065 1.00 50.88 186 GLN A O 1
ATOM 1472 N N . PRO A 1 187 ? -29.152 -29.915 -27.436 1.00 50.72 187 PRO A N 1
ATOM 1473 C CA . PRO A 1 187 ? -28.635 -31.085 -28.127 1.00 50.72 187 PRO A CA 1
ATOM 1474 C C . PRO A 1 187 ? -28.639 -30.810 -29.635 1.00 50.72 187 PRO A C 1
ATOM 1476 O O . PRO A 1 187 ? -29.678 -30.539 -30.236 1.00 50.72 187 PRO A O 1
ATOM 1479 N N . GLN A 1 188 ? -27.450 -30.835 -30.238 1.00 48.78 188 GLN A N 1
ATOM 1480 C CA . GLN A 1 188 ? -27.259 -30.628 -31.667 1.00 48.78 188 GLN A CA 1
ATOM 1481 C C . GLN A 1 188 ? -27.923 -31.771 -32.442 1.00 48.78 188 GLN A C 1
ATOM 1483 O O . GLN A 1 188 ? -27.372 -32.862 -32.570 1.00 48.78 188 GLN A O 1
ATOM 1488 N N . THR A 1 189 ? -29.111 -31.525 -32.986 1.00 55.72 189 THR A N 1
ATOM 1489 C CA . THR A 1 189 ? -29.650 -32.342 -34.074 1.00 55.72 189 THR A CA 1
ATOM 1490 C C . THR A 1 189 ? -28.799 -32.114 -35.328 1.00 55.72 189 THR A C 1
ATOM 1492 O O . THR A 1 189 ? -28.584 -30.954 -35.699 1.00 55.72 189 THR A O 1
ATOM 1495 N N . PRO A 1 190 ? -28.305 -33.168 -36.001 1.00 54.38 190 PRO A N 1
ATOM 1496 C CA . PRO A 1 190 ? -27.473 -33.011 -37.185 1.00 54.38 190 PRO A CA 1
ATOM 1497 C C . PRO A 1 190 ? -28.261 -32.337 -38.315 1.00 54.38 190 PRO A C 1
ATOM 1499 O O . PRO A 1 190 ? -29.352 -32.768 -38.691 1.00 54.38 190 PRO A O 1
ATOM 1502 N N . ARG A 1 191 ? -27.687 -31.258 -38.859 1.00 52.91 191 ARG A N 1
ATOM 1503 C CA . ARG A 1 191 ? -28.171 -30.585 -40.071 1.00 52.91 191 ARG A CA 1
ATOM 1504 C C . ARG A 1 191 ? -28.197 -31.579 -41.241 1.00 52.91 191 ARG A C 1
ATOM 1506 O O . ARG A 1 191 ? -27.191 -32.258 -41.453 1.00 52.91 191 ARG A O 1
ATOM 1513 N N . PRO A 1 192 ? -29.268 -31.624 -42.052 1.00 62.84 192 PRO A N 1
ATOM 1514 C CA . PRO A 1 192 ? -29.226 -32.339 -43.320 1.00 62.84 192 PRO A CA 1
ATOM 1515 C C . PRO A 1 192 ? -28.238 -31.655 -44.288 1.00 62.84 192 PRO A C 1
ATOM 1517 O O . PRO A 1 192 ? -28.086 -30.427 -44.249 1.00 62.84 192 PRO A O 1
ATOM 1520 N N . PRO A 1 193 ? -27.546 -32.424 -45.150 1.00 63.91 193 PRO A N 1
ATOM 1521 C CA . PRO A 1 193 ? -26.578 -31.877 -46.092 1.00 63.91 193 PRO A CA 1
ATOM 1522 C C . PRO A 1 193 ? -27.256 -30.991 -47.154 1.00 63.91 193 PRO A C 1
ATOM 1524 O O . PRO A 1 193 ? -28.408 -31.232 -47.524 1.00 63.91 193 PRO A O 1
ATOM 1527 N N . PRO A 1 194 ? -26.550 -29.971 -47.673 1.00 57.59 194 PRO A N 1
ATOM 1528 C CA . PRO A 1 194 ? -27.087 -29.074 -48.686 1.00 57.59 194 PRO A CA 1
ATOM 1529 C C . PRO A 1 194 ? -27.361 -29.823 -49.997 1.00 57.59 194 PRO A C 1
ATOM 1531 O O . PRO A 1 194 ? -26.491 -30.495 -50.553 1.00 57.59 194 PRO A O 1
ATOM 1534 N N . SER A 1 195 ? -28.588 -29.675 -50.497 1.00 60.28 195 SER A N 1
ATOM 1535 C CA . SER A 1 195 ? -29.022 -30.153 -51.807 1.00 60.28 195 SER A CA 1
ATOM 1536 C C . SER A 1 195 ? -28.181 -29.506 -52.909 1.00 60.28 195 SER A C 1
ATOM 1538 O O . SER A 1 195 ? -28.186 -28.284 -53.081 1.00 60.28 195 SER A O 1
ATOM 1540 N N . TRP A 1 196 ? -27.468 -30.340 -53.656 1.00 51.53 196 TRP A N 1
ATOM 1541 C CA . TRP A 1 196 ? -26.657 -29.961 -54.804 1.00 51.53 196 TRP A CA 1
ATOM 1542 C C . TRP A 1 196 ? -27.521 -29.280 -55.871 1.00 51.53 196 TRP A C 1
ATOM 1544 O O . TRP A 1 196 ? -28.405 -29.900 -56.458 1.00 51.53 196 TRP A O 1
ATOM 1554 N N . ARG A 1 197 ? -27.254 -27.998 -56.141 1.00 51.47 197 ARG A N 1
ATOM 1555 C CA . ARG A 1 197 ? -27.806 -27.284 -57.300 1.00 51.47 197 ARG A CA 1
ATOM 1556 C C . ARG A 1 197 ? -26.811 -27.417 -58.462 1.00 51.47 197 ARG A C 1
ATOM 1558 O O . ARG A 1 197 ? -25.674 -26.969 -58.308 1.00 51.47 197 ARG A O 1
ATOM 1565 N N . PRO A 1 198 ? -27.177 -28.008 -59.611 1.00 46.09 198 PRO A N 1
ATOM 1566 C CA . PRO A 1 198 ? -26.270 -28.104 -60.749 1.00 46.09 198 PRO A CA 1
ATOM 1567 C C . PRO A 1 198 ? -26.224 -26.777 -61.517 1.00 46.09 198 PRO A C 1
ATOM 1569 O O . PRO A 1 198 ? -27.260 -26.241 -61.902 1.00 46.09 198 PRO A O 1
ATOM 1572 N N . GLY A 1 199 ? -25.013 -26.293 -61.797 1.00 43.78 199 GLY A N 1
ATOM 1573 C CA . GLY A 1 199 ? -24.747 -25.418 -62.941 1.00 43.78 199 GLY A CA 1
ATOM 1574 C C . GLY A 1 199 ? -24.612 -23.920 -62.659 1.00 43.78 199 GLY A C 1
ATOM 1575 O O . GLY A 1 199 ? -25.567 -23.164 -62.797 1.00 43.78 199 GLY A O 1
ATOM 1576 N N . ARG A 1 200 ? -23.373 -23.460 -62.444 1.00 46.31 200 ARG A N 1
ATOM 1577 C CA . ARG A 1 200 ? -22.771 -22.423 -63.303 1.00 46.31 200 ARG A CA 1
ATOM 1578 C C . ARG A 1 200 ? -21.262 -22.355 -63.101 1.00 46.31 200 ARG A C 1
ATOM 1580 O O . ARG A 1 200 ? -20.754 -22.180 -62.003 1.00 46.31 200 ARG A O 1
ATOM 1587 N N . SER A 1 201 ? -20.568 -22.521 -64.211 1.00 48.72 201 SER A N 1
ATOM 1588 C CA . SER A 1 201 ? -19.128 -22.451 -64.398 1.00 48.72 201 SER A CA 1
ATOM 1589 C C . SER A 1 201 ? -18.626 -21.007 -64.510 1.00 48.72 201 SER A C 1
ATOM 1591 O O . SER A 1 201 ? -19.087 -20.277 -65.384 1.00 48.72 201 SER A O 1
ATOM 1593 N N . SER A 1 202 ? -17.617 -20.655 -63.711 1.00 49.50 202 SER A N 1
ATOM 1594 C CA . SER A 1 202 ? -16.612 -19.598 -63.960 1.00 49.50 202 SER A CA 1
ATOM 1595 C C . SER A 1 202 ? -15.578 -19.698 -62.826 1.00 49.50 202 SER A C 1
ATOM 1597 O O . SER A 1 202 ? -15.892 -19.366 -61.693 1.00 49.50 202 SER A O 1
ATOM 1599 N N . LYS A 1 203 ? -14.439 -20.386 -62.958 1.00 49.50 203 LYS A N 1
ATOM 1600 C CA . LYS A 1 203 ? -13.252 -20.079 -63.776 1.00 49.50 203 LYS A CA 1
ATOM 1601 C C . LYS A 1 203 ? -12.621 -18.726 -63.413 1.00 49.50 203 LYS A C 1
ATOM 1603 O O . LYS A 1 203 ? -12.700 -17.791 -64.192 1.00 49.50 203 LYS A O 1
ATOM 1608 N N . THR A 1 204 ? -11.915 -18.677 -62.285 1.00 52.34 204 THR A N 1
ATOM 1609 C CA . THR A 1 204 ? -10.692 -17.875 -62.119 1.00 52.34 204 THR A CA 1
ATOM 1610 C C . THR A 1 204 ? -9.681 -18.676 -61.302 1.00 52.34 204 THR A C 1
ATOM 1612 O O . THR A 1 204 ? -10.021 -19.552 -60.511 1.00 52.34 204 THR A O 1
ATOM 1615 N N . ARG A 1 205 ? -8.416 -18.476 -61.651 1.00 43.03 205 ARG A N 1
ATOM 1616 C CA . ARG A 1 205 ? -7.293 -19.403 -61.554 1.00 43.03 205 ARG A CA 1
ATOM 1617 C C . ARG A 1 205 ? -6.129 -18.627 -60.947 1.00 43.03 205 ARG A C 1
ATOM 1619 O O . ARG A 1 205 ? -5.898 -17.503 -61.376 1.00 43.03 205 ARG A O 1
ATOM 1626 N N . GLY A 1 206 ? -5.360 -19.281 -60.078 1.00 40.94 206 GLY A N 1
ATOM 1627 C CA . GLY A 1 206 ? -4.009 -18.874 -59.668 1.00 40.94 206 GLY A CA 1
ATOM 1628 C C . GLY A 1 206 ? -3.980 -17.993 -58.414 1.00 40.94 206 GLY A C 1
ATOM 1629 O O . GLY A 1 206 ? -4.832 -17.141 -58.241 1.00 40.94 206 GLY A O 1
ATOM 1630 N N . SER A 1 207 ? -3.027 -18.119 -57.498 1.00 45.94 207 SER A N 1
ATOM 1631 C CA . SER A 1 207 ? -1.805 -18.921 -57.489 1.00 45.94 207 SER A CA 1
ATOM 1632 C C . SER A 1 207 ? -1.227 -18.861 -56.070 1.00 45.94 207 SER A C 1
ATOM 1634 O O . SER A 1 207 ? -0.932 -17.777 -55.580 1.00 45.94 207 SER A O 1
ATOM 1636 N N . LEU A 1 208 ? -1.061 -20.013 -55.420 1.00 59.94 208 LEU A N 1
ATOM 1637 C CA . LEU A 1 208 ? -0.306 -20.188 -54.175 1.00 59.94 208 LEU A CA 1
ATOM 1638 C C . LEU A 1 208 ? 1.037 -20.849 -54.520 1.00 59.94 208 LEU A C 1
ATOM 1640 O O . LEU A 1 208 ? 1.016 -21.924 -55.129 1.00 59.94 208 LEU A O 1
ATOM 1644 N N . PRO A 1 209 ? 2.193 -20.306 -54.104 1.00 59.78 209 PRO A N 1
ATOM 1645 C CA . PRO A 1 209 ? 3.424 -21.075 -54.046 1.00 59.78 209 PRO A CA 1
ATOM 1646 C C . PRO A 1 209 ? 3.725 -21.564 -52.615 1.00 59.78 209 PRO A C 1
ATOM 1648 O O . PRO A 1 209 ? 4.000 -20.784 -51.713 1.00 59.78 209 PRO A O 1
ATOM 1651 N N . ARG A 1 210 ? 3.617 -22.895 -52.490 1.00 53.94 210 ARG A N 1
ATOM 1652 C CA . ARG A 1 210 ? 4.389 -23.926 -51.751 1.00 53.94 210 ARG A CA 1
ATOM 1653 C C . ARG A 1 210 ? 5.107 -23.603 -50.416 1.00 53.94 210 ARG A C 1
ATOM 1655 O O . ARG A 1 210 ? 5.930 -22.696 -50.373 1.00 53.94 210 AR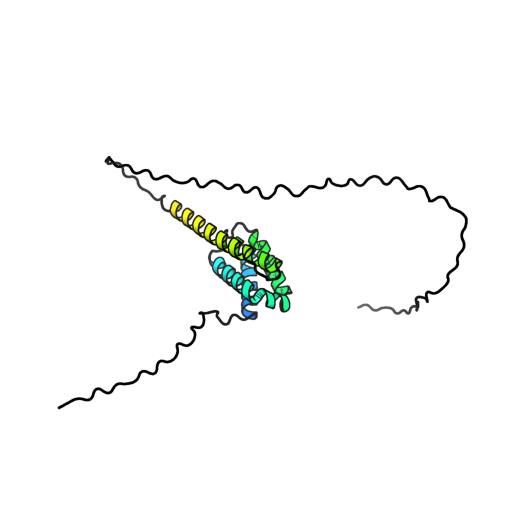G A O 1
ATOM 1662 N N . PRO A 1 211 ? 4.982 -24.494 -49.406 1.00 48.09 211 PRO A N 1
ATOM 1663 C CA . PRO A 1 211 ? 5.946 -24.637 -48.314 1.00 48.09 211 PRO A CA 1
ATOM 1664 C C . PRO A 1 211 ? 7.200 -25.403 -48.778 1.00 48.09 211 PRO A C 1
ATOM 1666 O O . PRO A 1 211 ? 7.096 -26.389 -49.511 1.00 48.09 211 PRO A O 1
ATOM 1669 N N . LEU A 1 212 ? 8.381 -24.969 -48.332 1.00 55.94 212 LEU A N 1
ATOM 1670 C CA . LEU A 1 212 ? 9.637 -25.711 -48.470 1.00 55.94 212 LEU A CA 1
ATOM 1671 C C . LEU A 1 212 ? 9.827 -26.610 -47.246 1.00 55.94 212 LEU A C 1
ATOM 1673 O O . LEU A 1 212 ? 10.146 -26.148 -46.155 1.00 55.94 212 LEU A O 1
ATOM 1677 N N . GLU A 1 213 ? 9.644 -27.907 -47.459 1.00 49.25 213 GLU A N 1
ATOM 1678 C CA . GLU A 1 213 ? 10.085 -28.961 -46.555 1.00 49.25 213 GLU A CA 1
ATOM 1679 C C . GLU A 1 213 ? 11.551 -29.300 -46.875 1.00 49.25 213 GLU A C 1
ATOM 1681 O O . GLU A 1 213 ? 11.914 -29.534 -48.028 1.00 49.25 213 GLU A O 1
ATOM 1686 N N . SER A 1 214 ? 12.426 -29.283 -45.868 1.00 47.88 214 SER A N 1
ATOM 1687 C CA . SER A 1 214 ? 13.834 -29.699 -45.978 1.00 47.88 214 SER A CA 1
ATOM 1688 C C . SER A 1 214 ? 14.292 -30.413 -44.703 1.00 47.88 214 SER A C 1
ATOM 1690 O O . SER A 1 214 ? 14.999 -29.868 -43.868 1.00 47.88 214 SER A O 1
ATOM 1692 N N . ARG A 1 215 ? 13.827 -31.656 -44.558 1.00 45.31 215 ARG A N 1
ATOM 1693 C CA . ARG A 1 215 ? 14.630 -32.875 -44.344 1.00 45.31 215 ARG A CA 1
ATOM 1694 C C . ARG A 1 215 ? 15.898 -32.799 -43.453 1.00 45.31 215 ARG A C 1
ATOM 1696 O O . ARG A 1 215 ? 16.969 -32.412 -43.900 1.00 45.31 215 ARG A O 1
ATOM 1703 N N . ALA A 1 216 ? 15.750 -33.369 -42.254 1.00 49.66 216 ALA A N 1
ATOM 1704 C CA . ALA A 1 216 ? 16.580 -34.391 -41.585 1.00 49.66 216 ALA A CA 1
ATOM 1705 C C . ALA A 1 216 ? 18.131 -34.395 -41.686 1.00 49.66 216 ALA A C 1
ATOM 1707 O O . ALA A 1 216 ? 18.703 -34.602 -42.758 1.00 49.66 216 ALA A O 1
ATOM 1708 N N . ARG A 1 217 ? 18.778 -34.409 -40.504 1.00 48.97 217 ARG A N 1
ATOM 1709 C CA . ARG A 1 217 ? 19.918 -35.273 -40.082 1.00 48.97 217 ARG A CA 1
ATOM 1710 C C . ARG A 1 217 ? 20.149 -35.064 -38.568 1.00 48.97 217 ARG A C 1
ATOM 1712 O O . ARG A 1 217 ? 20.329 -33.935 -38.146 1.00 48.97 217 ARG A O 1
ATOM 1719 N N . THR A 1 218 ? 19.843 -36.025 -37.690 1.00 50.81 218 THR A N 1
ATOM 1720 C CA . THR A 1 218 ? 20.676 -37.158 -37.214 1.00 50.81 218 THR A CA 1
ATOM 1721 C C . THR A 1 218 ? 21.960 -36.743 -36.485 1.00 50.81 218 THR A C 1
ATOM 1723 O O . THR A 1 218 ? 22.835 -36.159 -37.117 1.00 50.81 218 THR A O 1
ATOM 1726 N N . THR A 1 219 ? 22.067 -37.138 -35.200 1.00 56.41 219 THR A N 1
ATOM 1727 C CA . THR A 1 219 ? 23.214 -37.732 -34.437 1.00 56.41 219 THR A CA 1
ATOM 1728 C C . THR A 1 219 ? 23.062 -37.321 -32.954 1.00 56.41 219 THR A C 1
ATOM 1730 O O . THR A 1 219 ? 23.162 -36.149 -32.634 1.00 56.41 219 THR A O 1
ATOM 1733 N N . ALA A 1 220 ? 22.469 -38.143 -32.081 1.00 45.50 220 ALA A N 1
ATOM 1734 C CA . ALA A 1 220 ? 23.060 -39.225 -31.274 1.00 45.50 220 ALA A CA 1
ATOM 1735 C C . ALA A 1 220 ? 23.971 -38.769 -30.106 1.00 45.50 220 ALA A C 1
ATOM 1737 O O . ALA A 1 220 ? 24.999 -38.161 -30.351 1.00 45.50 220 ALA A O 1
ATOM 1738 N N . ARG A 1 221 ? 23.579 -39.202 -28.884 1.00 44.72 221 ARG A N 1
ATOM 1739 C CA . ARG A 1 221 ? 24.370 -39.602 -27.685 1.00 44.72 221 ARG A CA 1
ATOM 1740 C C . ARG A 1 221 ? 25.454 -38.632 -27.168 1.00 44.72 221 ARG A C 1
ATOM 1742 O O . ARG A 1 221 ? 26.311 -38.182 -27.906 1.00 44.72 221 ARG A O 1
ATOM 1749 N N . THR A 1 222 ? 25.561 -38.384 -25.859 1.00 54.12 222 THR A N 1
ATOM 1750 C CA . THR A 1 222 ? 26.191 -39.302 -24.873 1.00 54.12 222 THR A CA 1
ATOM 1751 C C . THR A 1 222 ? 25.953 -38.725 -23.458 1.00 54.12 222 THR A C 1
ATOM 1753 O O . THR A 1 222 ? 26.255 -37.561 -23.234 1.00 54.12 222 THR A O 1
ATOM 1756 N N . ARG A 1 223 ? 25.175 -39.393 -22.584 1.00 53.69 223 ARG A N 1
ATOM 1757 C CA . ARG A 1 223 ? 25.592 -39.916 -21.250 1.00 53.69 223 ARG A CA 1
ATOM 1758 C C . ARG A 1 223 ? 26.988 -39.478 -20.787 1.00 53.69 223 ARG A C 1
ATOM 1760 O O . ARG A 1 223 ? 27.940 -39.854 -21.447 1.00 53.69 223 ARG A O 1
ATOM 1767 N N . TRP A 1 224 ? 27.110 -38.802 -19.650 1.00 49.94 224 TRP A N 1
ATOM 1768 C CA . TRP A 1 224 ? 27.470 -39.326 -18.320 1.00 49.94 224 TRP A CA 1
ATOM 1769 C C . TRP A 1 224 ? 27.184 -38.225 -17.301 1.00 49.94 224 TRP A C 1
ATOM 1771 O O . TRP A 1 224 ? 27.379 -37.045 -17.667 1.00 49.94 224 TRP A O 1
#

Sequence (224 aa):
MGIPLKTRKGKLDKPRPLKLSTLGDQTLEGVLGDMDAVGQYLNSSTCDRAVYPAVVALCENLKMFGPQLENVYKDQLDKCYISIRNGCRDDRLTLAVRYRLLEVIELRAMHWQPNENLINYYKQKLVQIEAEEAALEEQTIDTTGQTTPGITFPPTTTSSLILPALQPFQHTIYSQLPQQPPTQPQPQTPRPPPSWRPGRSSKTRGSLPRPLESRARTTARTRW

Foldseek 3Di:
DDDDDDDDDDDPDPPDPPPPDDPPPCDPVNLLVLLVVLLVQLPDPDNDPVSQVSLLVSLVVCLVCVLVCCVPVVVSVVSSLVSLVSSLPDPPDQPLSNLSSVLSVVCVVVVSDDDPCSVVVSVVVNVVSVVVVVVVVVVPPPPDDDDDDDDDDDDDDDDDDDDDDPDPPPPPPPDDDPPDDPPDPDDDDDDDDDDDDDDDDDDDDDDDDDDDDDDDDDDDDDDD

Radius of gyration: 36.34 Å; chains: 1; bounding box: 64×108×114 Å